Protein AF-A6YPW0-F1 (afdb_monomer)

Mean predicted aligned error: 4.32 Å

Nearest PDB structures (foldseek):
  1lsh-assembly1_A  TM=9.623E-01  e=1.144E-11  Ichthyomyzon unicuspis
  6igx-assembly1_B  TM=5.143E-01  e=4.887E+00  Homo sapiens
  8cmk-assembly1_A  TM=5.492E-01  e=9.842E+00  Homo sapiens

pLDDT: mean 92.59, std 7.28, range [49.69, 98.25]

Structure (mmCIF, N/CA/C/O backbone):
data_AF-A6YPW0-F1
#
_entry.id   AF-A6YPW0-F1
#
loop_
_atom_site.group_PDB
_atom_site.id
_atom_site.type_symbol
_atom_site.label_atom_id
_atom_site.label_alt_id
_atom_site.label_comp_id
_atom_site.label_asym_id
_atom_site.label_entity_id
_atom_site.label_seq_id
_atom_site.pdbx_PDB_ins_code
_atom_site.Cartn_x
_atom_site.Cartn_y
_atom_site.Cartn_z
_atom_site.occupancy
_atom_site.B_iso_or_equiv
_atom_site.auth_seq_id
_atom_site.auth_comp_id
_atom_site.auth_asym_id
_atom_site.auth_atom_id
_atom_site.pdbx_PDB_model_num
ATOM 1 N N . GLN A 1 1 ? -20.182 -0.193 28.464 1.00 77.00 1 GLN A N 1
ATOM 2 C CA . GLN A 1 1 ? -19.976 -0.787 29.805 1.00 77.00 1 GLN A CA 1
ATOM 3 C C . GLN A 1 1 ? -18.500 -0.884 30.208 1.00 77.00 1 GLN A C 1
ATOM 5 O O . GLN A 1 1 ? -18.183 -0.495 31.320 1.00 77.00 1 GLN A O 1
ATOM 10 N N . PHE A 1 2 ? -17.587 -1.357 29.345 1.00 87.81 2 PHE A N 1
ATOM 11 C CA . PHE A 1 2 ? -16.169 -1.581 29.710 1.00 87.81 2 PHE A CA 1
ATOM 12 C C . PHE A 1 2 ? -15.184 -0.497 29.237 1.00 87.81 2 PHE A C 1
ATOM 14 O O . PHE A 1 2 ? -13.978 -0.667 29.381 1.00 87.81 2 PHE A O 1
ATOM 21 N N . LYS A 1 3 ? -15.680 0.616 28.679 1.00 81.06 3 LYS A N 1
ATOM 22 C CA . LYS A 1 3 ? -14.845 1.639 28.027 1.00 81.06 3 LYS A CA 1
ATOM 23 C C . LYS A 1 3 ? -13.832 2.297 28.976 1.00 81.06 3 LYS A C 1
ATOM 25 O O . LYS A 1 3 ? -12.736 2.601 28.532 1.00 81.06 3 LYS A O 1
ATOM 30 N N . ASP A 1 4 ? -14.184 2.451 30.252 1.00 90.12 4 ASP A N 1
ATOM 31 C CA . ASP A 1 4 ? -13.355 3.117 31.267 1.00 90.12 4 ASP A CA 1
ATOM 32 C C . ASP A 1 4 ? -12.533 2.111 32.098 1.00 90.12 4 ASP A C 1
ATOM 34 O O . ASP A 1 4 ? -11.856 2.483 33.052 1.00 90.12 4 ASP A O 1
ATOM 38 N N . LYS A 1 5 ? -12.589 0.813 31.755 1.00 93.81 5 LYS A N 1
ATOM 39 C CA . LYS A 1 5 ? -11.822 -0.242 32.428 1.00 93.81 5 LYS A CA 1
ATOM 40 C C . LYS A 1 5 ? -10.634 -0.652 31.544 1.00 93.81 5 LYS A C 1
ATOM 42 O O . LYS A 1 5 ? -10.841 -1.415 30.600 1.00 93.81 5 LYS A O 1
ATOM 47 N N . PRO A 1 6 ? -9.397 -0.206 31.833 1.00 90.88 6 PRO A N 1
ATOM 48 C CA . PRO A 1 6 ? -8.282 -0.251 30.880 1.00 90.88 6 PRO A CA 1
ATOM 49 C C . PRO A 1 6 ? -7.925 -1.667 30.412 1.00 90.88 6 PRO A C 1
ATOM 51 O O . PRO A 1 6 ? -7.710 -1.888 29.224 1.00 90.88 6 PRO A O 1
ATOM 54 N N . VAL A 1 7 ? -7.937 -2.647 31.321 1.00 93.38 7 VAL A N 1
ATOM 55 C CA . VAL A 1 7 ? -7.639 -4.052 30.991 1.00 93.38 7 VAL A CA 1
ATO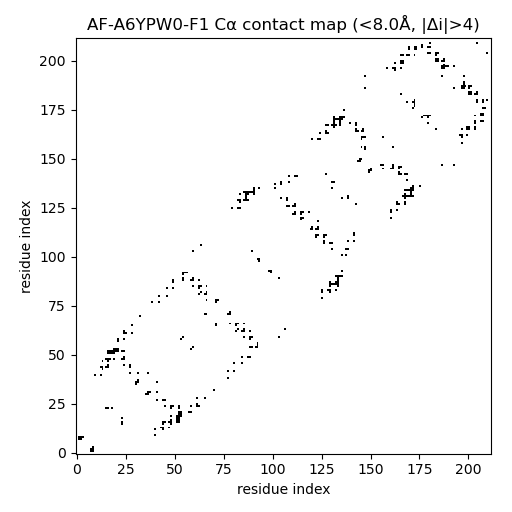M 56 C C . VAL A 1 7 ? -8.683 -4.635 30.035 1.00 93.38 7 VAL A C 1
ATOM 58 O O . VAL A 1 7 ? -8.332 -5.209 29.009 1.00 93.38 7 VAL A O 1
ATOM 61 N N . TYR A 1 8 ? -9.970 -4.431 30.331 1.00 93.81 8 TYR A N 1
ATOM 62 C CA . TYR A 1 8 ? -11.065 -4.914 29.487 1.00 93.81 8 TYR A CA 1
ATOM 63 C C . TYR A 1 8 ? -11.095 -4.198 28.138 1.00 93.81 8 TYR A C 1
ATOM 65 O O . TYR A 1 8 ? -11.327 -4.828 27.1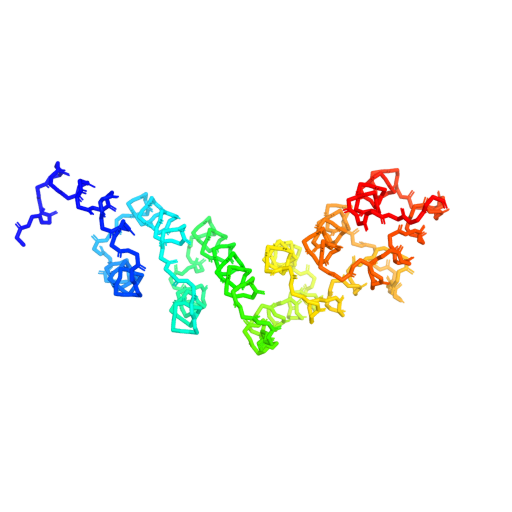13 1.00 93.81 8 TYR A O 1
ATOM 73 N N . ARG A 1 9 ? -10.836 -2.887 28.129 1.00 93.81 9 ARG A N 1
ATOM 74 C CA . ARG A 1 9 ? -10.766 -2.082 26.912 1.00 93.81 9 ARG A CA 1
ATOM 75 C C . ARG A 1 9 ? -9.679 -2.590 25.968 1.00 93.81 9 ARG A C 1
ATOM 77 O O . ARG A 1 9 ? -9.972 -2.815 24.798 1.00 93.81 9 ARG A O 1
ATOM 84 N N . ARG A 1 10 ? -8.463 -2.810 26.476 1.00 92.06 10 ARG A N 1
ATOM 85 C CA . ARG A 1 10 ? -7.358 -3.368 25.688 1.00 92.06 10 ARG A CA 1
ATOM 86 C C . ARG A 1 10 ? -7.714 -4.746 25.140 1.00 92.06 10 ARG A C 1
ATOM 88 O O . ARG A 1 10 ? -7.617 -4.960 23.940 1.00 92.06 10 ARG A O 1
ATOM 95 N N . TRP A 1 11 ? -8.194 -5.641 26.003 1.00 93.50 11 TRP A N 1
ATOM 96 C CA . TRP A 1 11 ? -8.551 -6.999 25.598 1.00 93.50 11 TRP A CA 1
ATOM 97 C C . TRP A 1 11 ? -9.634 -7.018 24.512 1.00 93.50 11 TRP A C 1
ATOM 99 O O . TRP A 1 11 ? -9.525 -7.764 23.545 1.00 93.50 11 TRP A O 1
ATOM 109 N N . LEU A 1 12 ? -10.643 -6.147 24.622 1.00 92.69 12 LEU A N 1
ATOM 110 C CA . LEU A 1 12 ? -11.666 -5.990 23.590 1.00 92.69 12 LEU A CA 1
ATOM 111 C C . LEU A 1 12 ? -11.068 -5.498 22.269 1.00 92.69 12 LEU A C 1
ATOM 113 O O . LEU A 1 12 ? -11.352 -6.085 21.233 1.00 92.69 12 LEU A O 1
ATOM 117 N N . LEU A 1 13 ? -10.239 -4.452 22.282 1.00 93.50 13 LEU A N 1
ATOM 118 C CA . LEU A 1 13 ? -9.624 -3.931 21.055 1.00 93.50 13 LEU A CA 1
ATOM 119 C C . LEU A 1 13 ? -8.687 -4.945 20.382 1.00 93.50 13 LEU A C 1
ATOM 121 O O . LEU A 1 13 ? -8.623 -4.973 19.156 1.00 93.50 13 LEU A O 1
ATOM 125 N N . ASP A 1 14 ? -8.028 -5.796 21.168 1.00 91.81 14 ASP A N 1
ATOM 126 C CA . ASP A 1 14 ? -7.161 -6.866 20.668 1.00 91.81 14 ASP A CA 1
ATOM 127 C C . ASP A 1 14 ? -7.965 -8.044 20.090 1.00 91.81 14 ASP A C 1
ATOM 129 O O . ASP A 1 14 ? -7.591 -8.610 19.064 1.00 91.81 14 ASP A O 1
ATOM 133 N N . ALA A 1 15 ? -9.086 -8.407 20.720 1.00 92.69 15 ALA A N 1
ATOM 134 C CA . ALA A 1 15 ? -9.888 -9.568 20.333 1.00 92.69 15 ALA A CA 1
ATOM 135 C C . ALA A 1 15 ? -10.905 -9.276 19.217 1.00 92.69 15 ALA A C 1
ATOM 137 O O . ALA A 1 15 ? -11.191 -10.153 18.404 1.00 92.69 15 ALA A O 1
ATOM 138 N N . LEU A 1 16 ? -11.458 -8.059 19.153 1.00 91.88 16 LEU A N 1
ATOM 139 C CA . LEU A 1 16 ? -12.506 -7.685 18.193 1.00 91.88 16 LEU A CA 1
ATOM 140 C C . LEU A 1 16 ? -12.130 -7.963 16.725 1.00 91.88 16 LEU A C 1
ATOM 142 O O . LEU A 1 16 ? -12.961 -8.532 16.016 1.00 91.88 16 LEU A O 1
ATOM 146 N N . PRO A 1 17 ? -10.912 -7.639 16.247 1.00 93.25 17 PRO A N 1
ATOM 147 C CA . PRO A 1 17 ? -10.463 -7.997 14.901 1.00 93.25 17 PRO A CA 1
ATOM 148 C C . PRO A 1 17 ? -10.645 -9.469 14.521 1.00 93.25 17 PRO A C 1
ATOM 150 O O . PRO A 1 17 ? -10.927 -9.758 13.359 1.00 93.25 17 PRO A O 1
ATOM 153 N N . ALA A 1 18 ? -10.539 -10.396 15.479 1.00 92.69 18 ALA A N 1
ATOM 154 C CA . ALA A 1 18 ? -10.650 -11.831 15.224 1.00 92.69 18 ALA A CA 1
ATOM 155 C C . ALA A 1 18 ? -12.056 -12.273 14.784 1.00 92.69 18 ALA A C 1
ATOM 157 O O . ALA A 1 18 ? -12.204 -13.366 14.248 1.00 92.69 18 ALA A O 1
ATOM 158 N N . VAL A 1 19 ? -13.078 -11.426 14.959 1.00 93.44 19 VAL A N 1
ATOM 159 C CA . VAL A 1 19 ? -14.431 -11.680 14.439 1.00 93.44 19 VAL A CA 1
ATOM 160 C C . VAL A 1 19 ? -14.440 -11.717 12.904 1.00 93.44 19 VAL A C 1
ATOM 162 O O . VAL A 1 19 ? -15.257 -12.419 12.318 1.00 93.44 19 VAL A O 1
ATOM 165 N N . GLY A 1 20 ? -13.536 -10.988 12.238 1.00 92.00 20 GLY A N 1
ATOM 166 C CA . GLY A 1 20 ? -13.299 -11.134 10.797 1.00 92.00 20 GLY A CA 1
ATOM 167 C C . GLY A 1 20 ? -14.376 -10.555 9.866 1.00 92.00 20 GLY A C 1
ATOM 168 O O . GLY A 1 20 ? -14.346 -10.820 8.662 1.00 92.00 20 GLY A O 1
ATOM 169 N N . THR A 1 21 ? -15.314 -9.754 10.386 1.00 93.69 21 THR A N 1
ATOM 170 C CA . THR A 1 21 ? -16.441 -9.187 9.620 1.00 93.69 21 THR A CA 1
ATOM 171 C C . THR A 1 21 ? -16.312 -7.672 9.385 1.00 93.69 21 THR A C 1
ATOM 173 O O . THR A 1 21 ? -15.638 -6.981 10.161 1.00 93.69 21 THR A O 1
ATOM 176 N N . PRO A 1 22 ? -17.006 -7.108 8.371 1.00 94.38 22 PRO A N 1
ATOM 177 C CA . PRO A 1 22 ? -16.993 -5.665 8.084 1.00 94.38 22 PRO A CA 1
ATOM 178 C C . PRO A 1 22 ? -17.422 -4.786 9.267 1.00 94.38 22 PRO A C 1
ATOM 180 O O . PRO A 1 22 ? -16.949 -3.657 9.427 1.00 94.38 22 PRO A O 1
ATOM 183 N N . VAL A 1 23 ? -18.264 -5.335 10.151 1.00 95.25 23 VAL A N 1
ATOM 184 C CA . VAL A 1 23 ? -18.755 -4.676 11.370 1.00 95.25 23 VAL A CA 1
ATOM 185 C C . VAL A 1 23 ? -17.603 -4.182 12.246 1.00 95.25 23 VAL A C 1
ATOM 187 O O . VAL A 1 23 ? -17.707 -3.110 12.840 1.00 95.25 23 V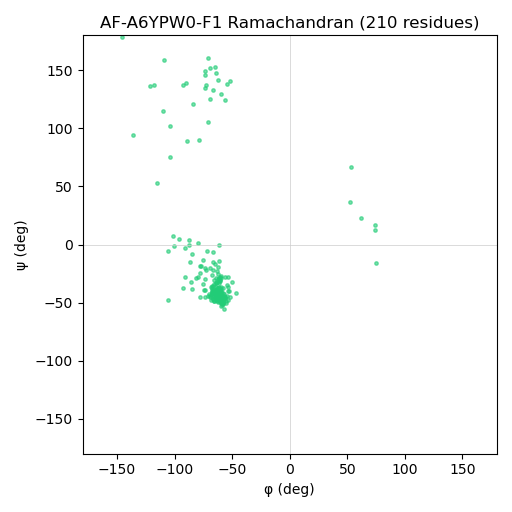AL A O 1
ATOM 190 N N . ILE A 1 24 ? -16.483 -4.908 12.292 1.00 95.12 24 ILE A N 1
ATOM 191 C CA . ILE A 1 24 ? -15.331 -4.525 13.112 1.00 95.12 24 ILE A CA 1
ATOM 192 C C . ILE A 1 24 ? -14.622 -3.294 12.551 1.00 95.12 24 ILE A C 1
ATOM 194 O O . ILE A 1 24 ? -14.317 -2.369 13.304 1.00 95.12 24 ILE A O 1
ATOM 198 N N . LEU A 1 25 ? -14.406 -3.230 11.234 1.00 95.25 25 LEU A N 1
ATOM 199 C CA . LEU A 1 25 ? -13.821 -2.043 10.603 1.00 95.25 25 LEU A CA 1
ATOM 200 C C . LEU A 1 25 ? -14.734 -0.828 10.762 1.00 95.25 25 LEU A C 1
ATOM 202 O O . LEU A 1 25 ? -14.251 0.263 11.071 1.00 95.25 25 LEU A O 1
ATOM 206 N N . LYS A 1 26 ? -16.050 -1.021 10.617 1.00 96.31 26 LYS A N 1
ATOM 207 C CA . LYS A 1 26 ? -17.041 0.030 10.863 1.00 96.31 26 LYS A CA 1
ATOM 208 C C . LYS A 1 26 ? -16.981 0.529 12.309 1.00 96.31 26 LYS A C 1
ATOM 210 O O . LYS A 1 26 ? -16.872 1.734 12.521 1.00 96.31 26 LYS A O 1
ATOM 215 N N . PHE A 1 27 ? -16.954 -0.379 13.285 1.00 95.62 27 PHE A N 1
ATOM 216 C CA . PHE A 1 27 ? -16.822 -0.046 14.704 1.00 95.62 27 PHE A CA 1
ATOM 217 C C . PHE A 1 27 ? -15.544 0.758 14.990 1.00 95.62 27 PHE A C 1
ATOM 219 O O . PHE A 1 27 ? -15.613 1.824 15.601 1.00 95.62 27 PHE A O 1
ATOM 226 N N . ILE A 1 28 ? -14.382 0.289 14.520 1.00 95.50 28 ILE A N 1
ATOM 227 C CA . ILE A 1 28 ? -13.094 0.972 14.731 1.00 95.50 28 ILE A CA 1
ATOM 228 C C . ILE A 1 28 ? -13.116 2.367 14.096 1.00 95.50 28 ILE A C 1
ATOM 230 O O . ILE A 1 28 ? -12.723 3.341 14.741 1.00 95.50 28 ILE A O 1
ATOM 234 N N . LYS A 1 29 ? -13.619 2.478 12.858 1.00 95.44 29 LYS A N 1
ATOM 235 C CA . LYS A 1 29 ? -13.785 3.752 12.149 1.00 95.44 29 LYS A CA 1
ATOM 236 C C . LYS A 1 29 ? -14.650 4.719 12.955 1.00 95.44 29 LYS A C 1
ATOM 238 O O . LYS A 1 29 ? -14.211 5.830 13.235 1.00 95.44 29 LYS A O 1
ATOM 243 N N . GLU A 1 30 ? -15.856 4.316 13.339 1.00 96.38 30 GLU A N 1
ATOM 244 C CA . GLU A 1 30 ? -16.800 5.172 14.066 1.00 96.38 30 GLU A CA 1
ATOM 245 C C . GLU A 1 30 ? -16.224 5.633 15.409 1.00 96.38 30 GLU A C 1
ATOM 247 O O . GLU A 1 30 ? -16.251 6.826 15.717 1.00 96.38 30 GLU A O 1
ATOM 252 N N . LYS A 1 31 ? -15.614 4.718 16.173 1.00 95.56 31 LYS A N 1
ATOM 253 C CA . LYS A 1 31 ? -15.017 5.032 17.476 1.00 95.56 31 LYS A CA 1
ATOM 254 C C . LYS A 1 31 ? -13.812 5.952 17.370 1.00 95.56 31 LYS A C 1
ATOM 256 O O . LYS A 1 31 ? -13.680 6.882 18.167 1.00 95.56 31 LYS A O 1
ATOM 261 N N . PHE A 1 32 ? -12.963 5.758 16.366 1.00 94.88 32 PHE A N 1
ATOM 262 C CA . PHE A 1 32 ? -11.862 6.679 16.121 1.00 94.88 32 PHE A CA 1
ATOM 263 C C . PHE A 1 32 ? -12.367 8.063 15.714 1.00 94.88 32 PHE A C 1
ATOM 265 O O . PHE A 1 32 ? -11.903 9.069 16.254 1.00 94.88 32 PHE A O 1
ATOM 272 N N . LEU A 1 33 ? -13.335 8.149 14.797 1.00 94.44 33 LEU A N 1
ATOM 273 C CA . LEU A 1 33 ? -13.871 9.432 14.337 1.00 94.44 33 LEU A CA 1
ATOM 274 C C . LEU A 1 33 ? -14.548 10.208 15.473 1.00 94.44 33 LEU A C 1
ATOM 276 O O . LEU A 1 33 ? -14.278 11.403 15.606 1.00 94.44 33 LEU A O 1
ATOM 280 N N . ALA A 1 34 ? -15.274 9.519 16.357 1.00 95.38 34 ALA A N 1
ATOM 281 C CA . ALA A 1 34 ? -15.874 10.082 17.568 1.00 95.38 34 ALA A CA 1
ATOM 282 C C . ALA A 1 34 ? -14.856 10.543 18.635 1.00 95.38 34 ALA A C 1
ATOM 284 O O . ALA A 1 34 ? -15.244 11.138 19.634 1.00 95.38 34 ALA A O 1
ATOM 285 N N . GLY A 1 35 ? -13.555 10.283 18.447 1.00 93.12 35 GLY A N 1
ATOM 286 C CA . GLY A 1 35 ? -12.523 10.618 19.437 1.00 93.12 35 GLY A CA 1
ATOM 287 C C . GLY A 1 35 ? -12.526 9.688 20.651 1.00 93.12 35 GLY A C 1
ATOM 288 O O . GLY A 1 35 ? -11.930 10.011 21.672 1.00 93.12 35 GLY A O 1
ATOM 289 N N . GLU A 1 36 ? -13.179 8.529 20.542 1.00 94.25 36 GLU A N 1
ATOM 290 C CA . GLU A 1 36 ? -13.258 7.537 21.613 1.00 94.25 36 GLU A CA 1
ATOM 291 C C . GLU A 1 36 ? -12.054 6.586 21.637 1.00 94.25 36 GLU A C 1
ATOM 293 O O . GLU A 1 36 ? -11.956 5.787 22.564 1.00 94.25 36 GLU A O 1
ATOM 298 N N . LEU A 1 37 ? -11.166 6.633 20.636 1.00 93.69 37 LEU A N 1
ATOM 299 C CA . LEU A 1 37 ? -9.914 5.870 20.569 1.00 93.69 37 LEU A CA 1
ATOM 300 C C . LEU A 1 37 ? -8.721 6.823 20.542 1.00 93.69 37 LEU A C 1
ATOM 302 O O . LEU A 1 37 ? -8.719 7.806 19.798 1.00 93.69 37 LEU A O 1
ATOM 306 N N . THR A 1 38 ? -7.684 6.495 21.307 1.00 92.69 38 THR A N 1
ATOM 307 C CA . THR A 1 38 ? -6.374 7.139 21.165 1.00 92.69 38 THR A CA 1
ATOM 308 C C . THR A 1 38 ? -5.692 6.687 19.869 1.00 92.69 38 THR A C 1
ATOM 310 O O . THR A 1 38 ? -6.027 5.640 19.310 1.00 92.69 38 THR A O 1
ATOM 313 N N . ASN A 1 39 ? -4.704 7.445 19.381 1.00 91.94 39 ASN A N 1
ATOM 314 C CA . ASN A 1 39 ? -3.978 7.072 18.160 1.00 91.94 39 ASN A CA 1
ATOM 315 C C . ASN A 1 39 ? -3.323 5.678 18.253 1.00 91.94 39 ASN A C 1
ATOM 317 O O . ASN A 1 39 ? -3.482 4.913 17.303 1.00 91.94 39 ASN A O 1
ATOM 321 N N . PRO A 1 40 ? -2.644 5.294 19.357 1.00 91.56 40 PRO A N 1
ATOM 322 C CA . PRO A 1 40 ? -2.064 3.955 19.472 1.00 91.56 40 PRO A CA 1
ATOM 323 C C . PRO A 1 40 ? -3.120 2.845 19.464 1.00 91.56 40 PRO A C 1
ATOM 325 O O . PRO A 1 40 ? -2.964 1.865 18.740 1.00 91.56 40 PRO A O 1
ATOM 328 N N . GLU A 1 41 ? -4.220 3.023 20.206 1.00 93.81 41 GLU A N 1
ATOM 329 C CA . GLU A 1 41 ? -5.338 2.068 20.230 1.00 93.81 41 GLU A CA 1
ATOM 330 C C . GLU A 1 41 ? -5.948 1.879 18.842 1.00 93.81 41 GLU A C 1
ATOM 332 O O . GLU A 1 41 ? -6.242 0.759 18.432 1.00 93.81 41 GLU A O 1
ATOM 337 N N . PHE A 1 42 ? -6.110 2.978 18.105 1.00 94.25 42 PHE A N 1
ATOM 338 C CA . PHE A 1 42 ? -6.622 2.945 16.747 1.00 94.25 42 PHE A CA 1
ATOM 339 C C . PHE A 1 42 ? -5.673 2.227 15.789 1.00 94.25 42 PHE A C 1
ATOM 341 O O . PHE A 1 42 ? -6.131 1.350 15.066 1.00 94.25 42 PHE A O 1
ATOM 348 N N . ILE A 1 43 ? -4.373 2.547 15.793 1.00 91.88 43 ILE A N 1
ATOM 349 C CA . ILE A 1 43 ? -3.390 1.878 14.923 1.00 91.88 43 ILE A CA 1
ATOM 350 C C . ILE A 1 43 ? -3.381 0.376 15.202 1.00 91.88 43 ILE A C 1
ATOM 352 O O . ILE A 1 43 ? -3.485 -0.417 14.269 1.00 91.88 43 ILE A O 1
ATOM 356 N N . GLN A 1 44 ? -3.285 -0.011 16.475 1.00 91.25 44 GLN A N 1
ATOM 357 C CA . GLN A 1 44 ? -3.233 -1.411 16.883 1.00 91.25 44 GLN A CA 1
ATOM 358 C C . GLN A 1 44 ? -4.488 -2.166 16.437 1.00 91.25 44 GLN A C 1
ATOM 360 O O . GLN A 1 44 ? -4.378 -3.170 15.734 1.00 91.25 44 GLN A O 1
ATOM 365 N N . ALA A 1 45 ? -5.676 -1.654 16.770 1.00 94.12 45 ALA A N 1
ATOM 366 C CA . ALA A 1 45 ? -6.929 -2.296 16.389 1.00 94.12 45 ALA A CA 1
ATOM 367 C C . ALA A 1 45 ? -7.108 -2.342 14.862 1.00 94.12 45 ALA A C 1
ATOM 369 O O . ALA A 1 45 ? -7.513 -3.368 14.317 1.00 94.12 45 ALA A O 1
ATOM 370 N N . LEU A 1 46 ? -6.781 -1.252 14.157 1.00 94.19 46 LEU A N 1
ATOM 371 C CA . LEU A 1 46 ? -6.952 -1.153 12.711 1.00 94.19 46 LEU A CA 1
ATOM 372 C C . LEU A 1 46 ? -6.026 -2.108 11.958 1.00 94.19 46 LEU A C 1
ATOM 374 O O . LEU A 1 46 ? -6.495 -2.792 11.056 1.00 94.19 46 LEU A O 1
ATOM 378 N N . VAL A 1 47 ? -4.735 -2.170 12.295 1.00 92.69 47 VAL A N 1
ATOM 379 C CA . VAL A 1 47 ? -3.776 -3.038 11.588 1.00 92.69 47 VAL A CA 1
ATOM 380 C C . VAL A 1 47 ? -4.191 -4.503 11.704 1.00 92.69 47 VAL A C 1
ATOM 382 O O . VAL A 1 47 ? -4.203 -5.220 10.702 1.00 92.69 47 VAL A O 1
ATOM 385 N N . VAL A 1 48 ? -4.602 -4.938 12.898 1.00 93.56 48 VAL A N 1
ATOM 386 C CA . VAL A 1 48 ? -5.092 -6.307 13.102 1.00 93.56 48 VAL A CA 1
ATOM 387 C C . VAL A 1 48 ? -6.422 -6.516 12.371 1.00 93.56 48 VAL A C 1
ATOM 389 O O . VAL A 1 48 ? -6.597 -7.541 11.716 1.00 93.56 48 VAL A O 1
ATOM 392 N N . ALA A 1 49 ? -7.339 -5.543 12.392 1.00 94.94 49 ALA A N 1
ATOM 393 C CA . ALA A 1 49 ? -8.609 -5.643 11.668 1.00 94.94 49 ALA A CA 1
ATOM 394 C C . ALA A 1 49 ? -8.412 -5.737 10.151 1.00 94.94 49 ALA A C 1
ATOM 396 O O . ALA A 1 49 ? -8.976 -6.623 9.523 1.00 94.94 49 ALA A O 1
ATOM 397 N N . LEU A 1 50 ? -7.557 -4.903 9.557 1.00 92.81 50 LEU A N 1
ATOM 398 C CA . LEU A 1 50 ? -7.196 -4.990 8.137 1.00 92.81 50 LEU A CA 1
ATOM 399 C C . LEU A 1 50 ? -6.564 -6.343 7.784 1.00 92.81 50 LEU A C 1
ATOM 401 O O . LEU A 1 50 ? -6.645 -6.790 6.635 1.00 92.81 50 LEU A O 1
ATOM 405 N N . GLN A 1 51 ? -5.926 -7.004 8.757 1.00 92.12 51 GLN A N 1
ATOM 406 C CA . GLN A 1 51 ? -5.381 -8.336 8.558 1.00 92.12 51 GLN A CA 1
ATOM 407 C C . GLN A 1 51 ? -6.449 -9.439 8.614 1.00 92.12 51 GLN A C 1
ATOM 409 O O . GLN A 1 51 ? -6.442 -10.323 7.757 1.00 92.12 51 GLN A O 1
ATOM 414 N N . MET A 1 52 ? -7.337 -9.383 9.602 1.00 93.81 52 MET A N 1
ATOM 415 C CA . MET A 1 52 ? -8.264 -10.467 9.940 1.00 93.81 52 MET A CA 1
ATOM 416 C C . MET A 1 52 ? -9.614 -10.372 9.227 1.00 93.81 52 MET A C 1
ATOM 418 O O . MET A 1 52 ? -10.265 -11.391 9.012 1.00 93.81 52 MET A O 1
ATOM 422 N N . VAL A 1 53 ? -10.055 -9.163 8.882 1.00 94.56 53 VAL A N 1
ATOM 423 C CA . VAL A 1 53 ? -11.361 -8.941 8.260 1.00 94.56 53 VAL A CA 1
ATOM 424 C C . VAL A 1 53 ? -11.356 -9.426 6.815 1.00 94.56 53 VAL A C 1
ATOM 426 O O . VAL A 1 53 ? -10.403 -9.203 6.064 1.00 94.56 53 VAL A O 1
ATOM 429 N N . THR A 1 54 ? -12.444 -10.097 6.443 1.00 93.50 54 THR A N 1
ATOM 430 C CA . THR A 1 54 ? -12.687 -10.552 5.073 1.00 93.50 54 THR A CA 1
ATOM 431 C C . THR A 1 54 ? -12.716 -9.355 4.131 1.00 93.50 54 THR A C 1
ATOM 433 O O . THR A 1 54 ? -13.409 -8.376 4.393 1.00 93.50 54 THR A O 1
ATOM 436 N N . ALA A 1 55 ? -11.956 -9.431 3.041 1.00 94.81 55 ALA A N 1
ATOM 437 C CA . ALA A 1 55 ? -11.911 -8.372 2.047 1.00 94.81 55 ALA A CA 1
ATOM 438 C C . ALA A 1 55 ? -13.070 -8.525 1.054 1.00 94.81 55 ALA A C 1
ATOM 440 O O . ALA A 1 55 ? -13.171 -9.533 0.358 1.00 94.81 55 ALA A O 1
ATOM 441 N N . ASP A 1 56 ? -13.909 -7.502 0.978 1.00 94.06 56 ASP A N 1
ATOM 442 C CA . ASP A 1 56 ? -15.052 -7.356 0.079 1.00 94.06 56 ASP A CA 1
ATOM 443 C C . ASP A 1 56 ? -15.211 -5.879 -0.329 1.00 94.06 56 ASP A C 1
ATOM 445 O O . ASP A 1 56 ? -14.449 -5.002 0.090 1.00 94.06 56 ASP A O 1
ATOM 449 N N . LEU A 1 57 ? -16.195 -5.575 -1.177 1.00 93.94 57 LEU A N 1
ATOM 450 C CA . LEU A 1 57 ? -16.412 -4.199 -1.630 1.00 93.94 57 LEU A CA 1
ATOM 451 C C . LEU A 1 57 ? -16.811 -3.255 -0.484 1.00 93.94 57 LEU A C 1
ATOM 453 O O . LEU A 1 57 ? -16.414 -2.090 -0.504 1.00 93.94 57 LEU A O 1
ATOM 457 N N . GLU A 1 58 ? -17.545 -3.738 0.523 1.00 94.94 58 GLU A N 1
ATOM 458 C CA . GLU A 1 58 ? -17.957 -2.926 1.673 1.00 94.94 58 GLU A CA 1
ATOM 459 C C . GLU A 1 58 ? -16.739 -2.503 2.505 1.00 94.94 58 GLU A C 1
ATOM 461 O O . GLU A 1 58 ? -16.550 -1.326 2.805 1.00 94.94 58 GLU A O 1
ATOM 466 N N . THR A 1 59 ? -15.861 -3.442 2.838 1.00 95.56 59 THR A N 1
ATOM 467 C CA . THR A 1 59 ? -14.644 -3.206 3.628 1.00 95.56 59 THR A CA 1
ATOM 468 C C . THR A 1 59 ? -13.621 -2.361 2.880 1.00 95.56 59 THR A C 1
ATOM 470 O O . THR A 1 59 ? -12.984 -1.493 3.488 1.00 95.56 59 THR A O 1
ATOM 473 N N . ILE A 1 60 ? -13.513 -2.526 1.559 1.00 96.50 60 ILE A N 1
ATOM 474 C CA . ILE A 1 60 ? -12.758 -1.622 0.682 1.00 96.50 60 ILE A CA 1
ATOM 475 C C . ILE A 1 60 ? -13.321 -0.201 0.794 1.00 96.50 60 ILE A C 1
ATOM 477 O O . ILE A 1 60 ? -12.562 0.726 1.072 1.00 96.50 60 ILE A O 1
ATOM 481 N N . GLN A 1 61 ? -14.635 -0.010 0.661 1.00 95.38 61 GLN A N 1
ATOM 482 C CA . GLN A 1 61 ? -15.268 1.311 0.763 1.00 95.38 61 GLN A CA 1
ATOM 483 C C . GLN A 1 61 ? -15.145 1.926 2.168 1.00 95.38 61 GLN A C 1
ATOM 485 O O . GLN A 1 61 ? -14.889 3.128 2.311 1.00 95.38 61 GLN A O 1
ATOM 490 N N . LEU A 1 62 ? -15.274 1.123 3.226 1.00 95.88 62 LEU A N 1
ATOM 491 C CA . LEU A 1 62 ? -15.069 1.558 4.610 1.00 95.88 62 LEU A CA 1
ATOM 492 C C . LEU A 1 62 ? -13.634 2.042 4.830 1.00 95.88 62 LEU A C 1
ATOM 494 O O . LEU A 1 62 ? -13.432 3.107 5.417 1.00 95.88 62 LEU A O 1
ATOM 498 N N . THR A 1 63 ? -12.653 1.303 4.315 1.00 95.44 63 THR A N 1
ATOM 499 C CA . THR A 1 63 ? -11.236 1.659 4.436 1.00 95.44 63 THR A CA 1
ATOM 500 C C . THR A 1 63 ? -10.903 2.882 3.583 1.00 95.44 63 THR A C 1
ATOM 502 O O . THR A 1 63 ? -10.254 3.799 4.078 1.00 95.44 63 THR A O 1
ATOM 505 N N . ALA A 1 64 ? -11.416 2.962 2.351 1.00 95.06 64 ALA A N 1
ATOM 506 C CA . ALA A 1 64 ? -11.263 4.125 1.477 1.00 95.06 64 ALA A CA 1
ATOM 507 C C . ALA A 1 64 ? -11.817 5.392 2.137 1.00 95.06 64 ALA A C 1
ATOM 509 O O . ALA A 1 64 ? -11.131 6.403 2.248 1.00 95.06 64 ALA A O 1
ATOM 510 N N . SER A 1 65 ? -13.052 5.331 2.634 1.00 94.94 65 SER A N 1
ATOM 511 C CA . SER A 1 65 ? -13.701 6.478 3.275 1.00 94.94 65 SER A CA 1
ATOM 512 C C . SER A 1 65 ? -13.015 6.905 4.573 1.00 94.94 65 SER A C 1
ATOM 514 O O . SER A 1 65 ? -13.031 8.090 4.896 1.00 94.94 65 SER A O 1
ATOM 516 N N . LEU A 1 66 ? -12.395 5.978 5.311 1.00 94.56 66 LEU A N 1
ATOM 517 C CA . LEU A 1 66 ? -11.535 6.312 6.445 1.00 94.56 66 LEU A CA 1
ATOM 518 C C . LEU A 1 66 ? -10.236 6.984 5.976 1.00 94.56 66 LEU A C 1
ATOM 520 O O . LEU A 1 66 ? -9.872 8.016 6.528 1.00 94.56 66 LEU A O 1
ATOM 524 N N . ALA A 1 67 ? -9.586 6.452 4.936 1.00 92.88 67 ALA A N 1
ATOM 525 C CA . ALA A 1 67 ? -8.339 6.976 4.377 1.00 92.88 67 ALA A CA 1
ATOM 526 C C . ALA A 1 67 ? -8.480 8.405 3.827 1.00 92.88 67 ALA A C 1
ATOM 528 O O . ALA A 1 67 ? -7.566 9.214 3.964 1.00 92.88 67 ALA A O 1
ATOM 529 N N . MET A 1 68 ? -9.635 8.711 3.228 1.00 91.31 68 MET A N 1
ATOM 530 C CA . MET A 1 68 ? -9.968 10.025 2.663 1.00 91.31 68 MET A CA 1
ATOM 531 C C . MET A 1 68 ? -10.585 10.990 3.687 1.00 91.31 68 MET A C 1
ATOM 533 O O . MET A 1 68 ? -10.956 12.112 3.344 1.00 91.31 68 MET A O 1
ATOM 537 N N . HIS A 1 69 ? -10.767 10.568 4.940 1.00 93.88 69 HIS A N 1
ATOM 538 C CA . HIS A 1 69 ? -11.390 11.417 5.945 1.00 93.88 69 HIS A CA 1
ATOM 539 C C . HIS A 1 69 ? -10.427 12.525 6.389 1.00 93.88 69 HIS A C 1
ATOM 541 O O . HIS A 1 69 ? -9.300 12.238 6.774 1.00 93.88 69 HIS A O 1
ATOM 547 N N . LYS A 1 70 ? -10.902 13.774 6.483 1.00 91.75 70 LYS A N 1
ATOM 548 C CA . LYS A 1 70 ? -10.096 14.964 6.852 1.00 91.75 70 LYS A CA 1
ATOM 549 C C . LYS A 1 70 ? -9.314 14.817 8.166 1.00 91.75 70 LYS A C 1
ATOM 551 O O . LYS A 1 70 ? -8.268 15.418 8.368 1.00 91.75 70 LYS A O 1
ATOM 556 N N . LYS A 1 71 ? -9.828 13.992 9.086 1.00 90.88 71 LYS A N 1
ATOM 557 C CA . LYS A 1 71 ? -9.150 13.654 10.353 1.00 90.88 71 LYS A CA 1
ATOM 55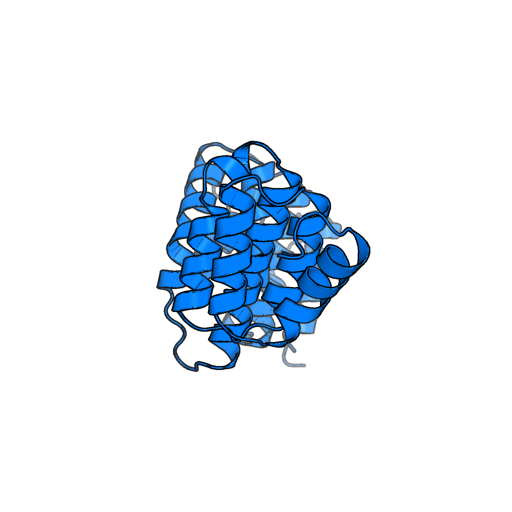8 C C . LYS A 1 71 ? -7.810 12.940 10.122 1.00 90.88 71 LYS A C 1
ATOM 560 O O . LYS A 1 71 ? -6.908 13.108 10.932 1.00 90.88 71 LYS A O 1
ATOM 565 N N . MET A 1 72 ? -7.656 12.192 9.029 1.00 89.62 72 MET A N 1
ATOM 566 C CA . MET A 1 72 ? -6.387 11.557 8.659 1.00 89.62 72 MET A CA 1
ATOM 567 C C . MET A 1 72 ? -5.312 12.584 8.308 1.00 89.62 72 MET A C 1
ATOM 569 O O . MET A 1 72 ? -4.149 12.372 8.637 1.00 89.62 72 MET A O 1
ATOM 573 N N . ASP A 1 73 ? -5.687 13.719 7.717 1.00 85.88 73 ASP A N 1
ATOM 574 C CA . ASP A 1 73 ? -4.727 14.747 7.296 1.00 85.88 73 ASP A CA 1
ATOM 575 C C . ASP A 1 73 ? -4.019 15.415 8.484 1.00 85.88 73 ASP A C 1
ATOM 577 O O . ASP A 1 73 ? -2.912 15.927 8.343 1.00 85.88 73 ASP A O 1
ATOM 581 N N . THR A 1 74 ? -4.618 15.354 9.678 1.00 87.31 74 THR A N 1
ATOM 582 C CA . THR A 1 74 ? -4.023 15.905 10.905 1.00 87.31 74 THR A CA 1
ATOM 583 C C . THR A 1 74 ? -2.851 15.086 11.446 1.00 87.31 74 THR A C 1
ATOM 585 O O . THR A 1 74 ? -2.043 15.615 12.208 1.00 87.31 74 THR A O 1
ATOM 588 N N . ILE A 1 75 ? -2.747 13.800 11.085 1.00 87.31 75 ILE A N 1
ATOM 589 C CA . ILE A 1 75 ? -1.723 12.892 11.613 1.00 87.31 75 ILE A CA 1
ATOM 590 C C . ILE A 1 75 ? -1.135 12.074 10.452 1.00 87.31 75 ILE A C 1
ATOM 592 O O . ILE A 1 75 ? -1.662 11.007 10.121 1.00 87.31 75 ILE A O 1
ATOM 596 N N . PRO A 1 76 ? -0.012 12.519 9.854 1.00 87.94 76 PRO A N 1
ATOM 597 C CA . PRO A 1 76 ? 0.574 11.889 8.668 1.00 87.94 76 PRO A CA 1
ATOM 598 C C . PRO A 1 76 ? 0.838 10.385 8.816 1.00 87.94 76 PRO A C 1
ATOM 600 O O . PRO A 1 76 ? 0.552 9.616 7.902 1.00 87.94 76 PRO A O 1
ATOM 603 N N . ALA A 1 77 ? 1.308 9.950 9.990 1.00 87.44 77 ALA A N 1
ATOM 604 C CA . ALA A 1 77 ? 1.560 8.536 10.266 1.00 87.44 77 ALA A CA 1
ATOM 605 C C . ALA A 1 77 ? 0.277 7.684 10.213 1.00 87.44 77 ALA A C 1
ATOM 607 O O . ALA A 1 77 ? 0.300 6.567 9.700 1.00 87.44 77 ALA A O 1
ATOM 608 N N . LEU A 1 78 ? -0.860 8.211 10.692 1.00 90.81 78 LEU A N 1
ATOM 609 C CA . LEU A 1 78 ? -2.147 7.514 10.589 1.00 90.81 78 LEU A CA 1
ATOM 610 C C . LEU A 1 78 ? -2.612 7.435 9.143 1.00 90.81 78 LEU A C 1
ATOM 612 O O . LEU A 1 78 ? -3.043 6.371 8.699 1.00 90.81 78 LEU A O 1
ATOM 616 N N . ARG A 1 79 ? -2.485 8.540 8.402 1.00 92.62 79 ARG A N 1
ATOM 617 C CA . ARG A 1 79 ? -2.822 8.577 6.979 1.00 92.62 79 ARG A CA 1
ATOM 618 C C . ARG A 1 79 ? -2.045 7.517 6.205 1.00 92.62 79 ARG A C 1
ATOM 620 O O . ARG A 1 79 ? -2.652 6.786 5.430 1.00 92.62 79 ARG A O 1
ATOM 627 N N . GLU A 1 80 ? -0.739 7.390 6.444 1.00 93.06 80 GLU A N 1
ATOM 628 C CA . GLU A 1 80 ? 0.089 6.363 5.801 1.00 93.06 80 GLU A CA 1
ATOM 629 C C . GLU A 1 80 ? -0.398 4.947 6.140 1.00 93.06 80 GLU A C 1
ATOM 631 O O . GLU A 1 80 ? -0.652 4.166 5.226 1.00 93.06 80 GLU A O 1
ATOM 636 N N . VAL A 1 81 ? -0.623 4.628 7.420 1.00 93.25 81 VAL A N 1
ATOM 637 C CA . VAL A 1 81 ? -1.101 3.295 7.841 1.00 93.25 81 VAL A CA 1
ATOM 638 C C . VAL A 1 81 ? -2.437 2.935 7.187 1.00 93.25 81 VAL A C 1
ATOM 640 O O . VAL A 1 81 ? -2.579 1.841 6.637 1.00 93.25 81 VAL A O 1
ATOM 643 N N . VAL A 1 82 ? -3.413 3.847 7.206 1.00 95.38 82 VAL A N 1
ATOM 644 C CA . VAL A 1 82 ? -4.746 3.590 6.640 1.00 95.38 82 VAL A CA 1
ATOM 645 C C . VAL A 1 82 ? -4.674 3.451 5.119 1.00 95.38 82 VAL A C 1
ATOM 647 O O . VAL A 1 82 ? -5.286 2.544 4.558 1.00 95.38 82 VAL A O 1
ATOM 650 N N . MET A 1 83 ? -3.899 4.303 4.442 1.00 96.62 83 MET A N 1
ATOM 651 C CA . MET A 1 83 ? -3.705 4.232 2.991 1.00 96.62 83 MET A CA 1
ATOM 652 C C . MET A 1 83 ? -3.030 2.922 2.571 1.00 96.62 83 MET A C 1
ATOM 654 O O . MET A 1 83 ? -3.487 2.261 1.639 1.00 96.62 83 MET A O 1
ATOM 658 N N . LEU A 1 84 ? -1.968 2.503 3.264 1.00 96.81 84 LEU A N 1
ATOM 659 C CA . LEU A 1 84 ? -1.305 1.223 2.994 1.00 96.81 84 LEU A CA 1
ATOM 660 C C . LEU A 1 84 ? -2.250 0.044 3.247 1.00 96.81 84 LEU A C 1
ATOM 662 O O . LEU A 1 84 ? -2.277 -0.903 2.458 1.00 96.81 84 LEU A O 1
ATOM 666 N N . GLY A 1 85 ? -3.055 0.138 4.307 1.00 95.88 85 GLY A N 1
ATOM 667 C CA . GLY A 1 85 ? -4.138 -0.785 4.620 1.00 95.88 85 GLY A CA 1
ATOM 668 C C . GLY A 1 85 ? -5.183 -0.893 3.516 1.00 95.88 85 GLY A C 1
ATOM 669 O O . GLY A 1 85 ? -5.598 -1.997 3.168 1.00 95.88 85 GLY A O 1
ATOM 670 N N . TYR A 1 86 ? -5.554 0.237 2.914 1.00 97.12 86 TYR A N 1
ATOM 671 C CA . TYR A 1 86 ? -6.478 0.284 1.786 1.00 97.12 86 TYR A CA 1
ATOM 672 C C . TYR A 1 86 ? -5.949 -0.502 0.581 1.00 97.12 86 TYR A C 1
ATOM 674 O O . TYR A 1 86 ? -6.654 -1.358 0.047 1.00 97.12 86 TYR A O 1
ATOM 682 N N . GLY A 1 87 ? -4.680 -0.290 0.212 1.00 97.31 87 GLY A N 1
ATOM 683 C CA . GLY A 1 87 ? -4.022 -1.069 -0.840 1.00 97.31 87 GLY A CA 1
ATOM 684 C C . GLY A 1 87 ? -4.012 -2.570 -0.533 1.00 97.31 87 GLY A C 1
ATOM 685 O O . GLY A 1 87 ? -4.362 -3.380 -1.387 1.00 97.31 87 GLY A O 1
ATOM 686 N N . SER A 1 88 ? -3.696 -2.955 0.705 1.00 96.12 88 SER A N 1
ATOM 687 C CA . SER A 1 88 ? -3.716 -4.361 1.132 1.00 96.12 88 SER A CA 1
ATOM 688 C C . SER A 1 88 ? -5.114 -4.989 1.082 1.00 96.12 88 SER A C 1
ATOM 690 O O . SER A 1 88 ? -5.243 -6.155 0.713 1.00 96.12 88 SER A O 1
ATOM 692 N N . MET A 1 89 ? -6.165 -4.232 1.415 1.00 95.94 89 MET A N 1
ATOM 693 C CA . MET A 1 89 ? -7.550 -4.705 1.332 1.00 95.94 89 MET A CA 1
ATOM 694 C C . MET A 1 89 ? -7.950 -4.995 -0.119 1.00 95.94 89 MET A C 1
ATOM 696 O O . MET A 1 89 ? -8.504 -6.054 -0.411 1.00 95.94 89 MET A O 1
ATOM 700 N N . ILE A 1 90 ? -7.581 -4.101 -1.044 1.00 96.69 90 ILE A N 1
ATOM 701 C CA . ILE A 1 90 ? -7.763 -4.316 -2.486 1.00 96.69 90 ILE A CA 1
ATOM 702 C C . ILE A 1 90 ? -7.014 -5.573 -2.929 1.00 96.69 90 ILE A C 1
ATOM 704 O O . ILE A 1 90 ? -7.589 -6.420 -3.605 1.00 96.69 90 ILE A O 1
ATOM 708 N N . ALA A 1 91 ? -5.755 -5.738 -2.514 1.00 95.62 91 ALA A N 1
ATOM 709 C CA . ALA A 1 91 ? -4.957 -6.902 -2.885 1.00 95.62 91 ALA A CA 1
ATOM 710 C C . ALA A 1 91 ? -5.612 -8.217 -2.443 1.00 95.62 91 ALA A C 1
ATOM 712 O O . ALA A 1 91 ? -5.718 -9.143 -3.247 1.00 95.62 91 ALA A O 1
ATOM 713 N N . LYS A 1 92 ? -6.086 -8.286 -1.191 1.00 95.25 92 LYS A N 1
ATOM 714 C CA . LYS A 1 92 ? -6.800 -9.452 -0.649 1.00 95.25 92 LYS A CA 1
ATOM 715 C C . LYS A 1 92 ? -8.063 -9.761 -1.441 1.00 95.25 92 LYS A C 1
ATOM 717 O O . LYS A 1 92 ? -8.250 -10.899 -1.865 1.00 95.25 92 LYS A O 1
ATOM 722 N N . TYR A 1 93 ? -8.883 -8.746 -1.696 1.00 95.50 93 TYR A N 1
ATOM 723 C CA . TYR A 1 93 ? -10.103 -8.896 -2.481 1.00 95.50 93 TYR A CA 1
ATOM 724 C C . TYR A 1 93 ? -9.807 -9.391 -3.905 1.00 95.50 93 TYR A C 1
ATOM 726 O O . TYR A 1 93 ? -10.369 -10.389 -4.347 1.00 95.50 93 TYR A O 1
ATOM 734 N N . CYS A 1 94 ? -8.841 -8.779 -4.595 1.00 93.94 94 CYS A N 1
ATOM 735 C CA . CYS A 1 94 ? -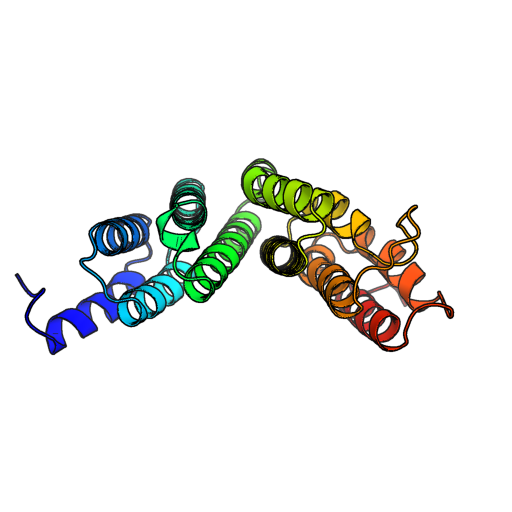8.443 -9.156 -5.953 1.00 93.94 94 CYS A CA 1
ATOM 736 C C . CYS A 1 94 ? -7.671 -10.489 -6.044 1.00 93.94 94 CYS A C 1
ATOM 738 O O . CYS A 1 94 ? -7.277 -10.901 -7.136 1.00 93.94 94 CYS A O 1
ATOM 740 N N . VAL A 1 95 ? -7.325 -11.128 -4.922 1.00 91.88 95 VAL A N 1
ATOM 741 C CA . VAL A 1 95 ? -6.846 -12.523 -4.913 1.00 91.88 95 VAL A CA 1
ATOM 742 C C . VAL A 1 95 ? -8.032 -13.485 -4.891 1.00 91.88 95 VAL A C 1
ATOM 744 O O . VAL A 1 95 ? -7.983 -14.505 -5.570 1.00 91.88 95 VAL A O 1
ATOM 747 N N . ALA A 1 96 ? -9.093 -13.154 -4.153 1.00 89.50 96 ALA A N 1
ATOM 748 C CA . ALA A 1 96 ? -10.292 -13.981 -4.053 1.00 89.50 96 ALA A CA 1
ATOM 749 C C . ALA A 1 96 ? -11.237 -13.836 -5.262 1.00 89.50 96 ALA A C 1
ATOM 751 O O . ALA A 1 96 ? -11.957 -14.776 -5.589 1.00 89.50 96 ALA A O 1
ATOM 752 N N . VAL A 1 97 ? -11.236 -12.676 -5.929 1.00 89.56 97 VAL A N 1
ATOM 753 C CA . VAL A 1 97 ? -12.150 -12.357 -7.037 1.00 89.56 97 VAL A CA 1
ATOM 754 C C . VAL A 1 97 ? -11.393 -12.290 -8.372 1.00 89.56 97 VAL A C 1
ATOM 756 O O . VAL A 1 97 ? -10.578 -11.381 -8.546 1.00 89.56 97 VAL A O 1
ATOM 759 N N . PRO A 1 98 ? -11.669 -13.196 -9.337 1.00 80.19 98 PRO A N 1
ATOM 760 C CA . PRO A 1 98 ? -10.959 -13.249 -10.622 1.00 80.19 98 PRO A CA 1
ATOM 761 C C . PRO A 1 98 ? -11.066 -11.965 -11.453 1.00 80.19 98 PRO A C 1
ATOM 763 O O . PRO A 1 98 ? -10.089 -11.526 -12.052 1.00 80.19 98 PRO A O 1
ATOM 766 N N . THR A 1 99 ? -12.243 -11.337 -11.471 1.00 86.19 99 THR A N 1
ATOM 767 C CA . THR A 1 99 ? -12.493 -10.064 -12.159 1.00 86.19 99 THR A CA 1
ATOM 768 C C . THR A 1 99 ? -12.564 -8.939 -11.138 1.00 86.19 99 THR A C 1
ATOM 770 O O . THR A 1 99 ? -13.647 -8.474 -10.776 1.00 86.19 99 THR A O 1
ATOM 773 N N . CYS A 1 100 ? -11.404 -8.534 -10.625 1.00 91.06 100 CYS A N 1
ATOM 774 C CA . CYS A 1 100 ? -11.343 -7.409 -9.703 1.00 91.06 100 CYS A CA 1
ATOM 775 C C . CYS A 1 100 ? -11.655 -6.090 -10.449 1.00 91.06 100 CYS A C 1
ATOM 777 O O . CYS A 1 100 ? -11.012 -5.804 -11.461 1.00 91.06 100 CYS A O 1
ATOM 779 N N . PRO A 1 101 ? -12.633 -5.289 -9.992 1.00 93.81 101 PRO A N 1
ATOM 780 C CA . PRO A 1 101 ? -12.993 -4.020 -10.614 1.00 93.81 101 PRO A CA 1
ATOM 781 C C . PRO A 1 101 ? -11.862 -3.000 -10.468 1.00 93.81 101 PRO A C 1
ATOM 783 O O . PRO A 1 101 ? -11.336 -2.796 -9.374 1.00 93.81 101 PRO A O 1
ATOM 786 N N . ALA A 1 102 ? -11.503 -2.318 -11.556 1.00 94.12 102 ALA A N 1
ATOM 787 C CA . ALA A 1 102 ? -10.450 -1.300 -11.541 1.00 94.12 102 ALA A CA 1
ATOM 788 C C . ALA A 1 102 ? -10.863 -0.040 -10.756 1.00 94.12 102 ALA A C 1
ATOM 790 O O . ALA A 1 102 ? -10.008 0.717 -10.291 1.00 94.12 102 ALA A O 1
ATOM 791 N N . GLU A 1 103 ? -12.166 0.166 -10.570 1.00 94.19 103 GLU A N 1
ATOM 792 C CA . GLU A 1 103 ? -12.782 1.312 -9.903 1.00 94.19 103 GLU A CA 1
ATOM 793 C C . GLU A 1 103 ? -12.328 1.449 -8.445 1.00 94.19 103 GLU A C 1
ATOM 795 O O . GLU A 1 103 ? -12.228 2.565 -7.936 1.00 94.19 103 GLU A O 1
ATOM 800 N N . VAL A 1 104 ? -11.964 0.346 -7.781 1.00 94.44 104 VAL A N 1
ATOM 801 C CA . VAL A 1 104 ? -11.449 0.378 -6.397 1.00 94.44 104 VAL A CA 1
ATOM 802 C C . VAL A 1 104 ? -10.130 1.150 -6.288 1.00 94.44 104 VAL A C 1
ATOM 804 O O . VAL A 1 104 ? -9.794 1.674 -5.229 1.00 94.44 104 VAL A O 1
ATOM 807 N N . LEU A 1 105 ? -9.379 1.286 -7.384 1.00 95.94 105 LEU A N 1
ATOM 808 C CA . LEU A 1 105 ? -8.135 2.057 -7.412 1.00 95.94 105 LEU A CA 1
ATOM 809 C C . LEU A 1 105 ? -8.356 3.533 -7.702 1.00 95.94 105 LEU A C 1
ATOM 811 O O . LEU A 1 105 ? -7.430 4.319 -7.498 1.00 95.94 105 LEU A O 1
ATOM 815 N N . LYS A 1 106 ? -9.541 3.919 -8.189 1.00 95.06 106 LYS A N 1
ATOM 816 C CA . LYS A 1 106 ? -9.808 5.273 -8.675 1.00 95.06 106 LYS A CA 1
ATOM 817 C C . LYS A 1 106 ? -9.416 6.356 -7.656 1.00 95.06 106 LYS A C 1
ATOM 819 O O . LYS A 1 106 ? -8.663 7.246 -8.049 1.00 95.06 106 LYS A O 1
ATOM 824 N N . PRO A 1 107 ? -9.745 6.239 -6.350 1.00 95.75 107 PRO A N 1
ATOM 825 C CA . PRO A 1 107 ? -9.307 7.224 -5.357 1.00 95.75 107 PRO A CA 1
ATOM 826 C C . PRO A 1 107 ? -7.779 7.361 -5.255 1.00 95.75 107 PRO A C 1
ATOM 828 O O . PRO A 1 107 ? -7.253 8.462 -5.121 1.00 95.75 107 PRO A O 1
ATOM 831 N N . ILE A 1 108 ? -7.044 6.247 -5.352 1.00 97.19 108 ILE A N 1
ATOM 832 C CA . ILE A 1 108 ? -5.575 6.237 -5.258 1.00 97.19 108 ILE A CA 1
ATOM 833 C C . ILE A 1 108 ? -4.961 6.820 -6.535 1.00 97.19 108 ILE A C 1
ATOM 835 O O . ILE A 1 108 ? -3.978 7.555 -6.472 1.00 97.19 108 ILE A O 1
ATOM 839 N N . GLN A 1 109 ? -5.538 6.504 -7.696 1.00 96.75 109 GLN A N 1
ATOM 840 C CA . GLN A 1 109 ? -5.096 7.029 -8.987 1.00 96.75 109 GLN A CA 1
ATOM 841 C C . GLN A 1 109 ? -5.310 8.540 -9.092 1.00 96.75 109 GLN A C 1
ATOM 843 O O . GLN A 1 109 ? -4.436 9.230 -9.613 1.00 96.75 109 GLN A O 1
ATOM 848 N N . ASP A 1 110 ? -6.428 9.050 -8.574 1.00 96.44 110 ASP A N 1
ATOM 849 C CA . ASP A 1 110 ? -6.720 10.483 -8.555 1.00 96.44 110 ASP A CA 1
ATOM 850 C C . ASP A 1 110 ? -5.748 11.225 -7.625 1.00 96.44 110 ASP A C 1
ATOM 852 O O . ASP A 1 110 ? -5.144 12.213 -8.041 1.00 96.44 110 ASP A O 1
ATOM 856 N N . ILE A 1 111 ? -5.475 10.674 -6.432 1.00 95.38 111 ILE A N 1
ATOM 857 C CA . ILE A 1 111 ? -4.419 11.179 -5.538 1.00 95.38 111 ILE A CA 1
ATOM 858 C C . ILE A 1 111 ? -3.055 11.191 -6.231 1.00 95.38 111 ILE A C 1
ATOM 860 O O . ILE A 1 111 ? -2.325 12.177 -6.140 1.00 95.38 111 ILE A O 1
ATOM 864 N N . ALA A 1 112 ? -2.690 10.104 -6.913 1.00 96.44 112 ALA A N 1
ATOM 865 C CA . ALA A 1 112 ? -1.412 10.018 -7.607 1.00 96.44 112 ALA A CA 1
ATOM 866 C C . ALA A 1 112 ? -1.314 11.078 -8.712 1.00 96.44 112 ALA A C 1
ATOM 868 O O . ALA A 1 112 ? -0.293 11.747 -8.828 1.00 96.44 112 ALA A O 1
ATOM 869 N N . ALA A 1 113 ? -2.372 11.257 -9.506 1.00 95.94 113 ALA A N 1
ATOM 870 C CA . ALA A 1 113 ? -2.412 12.251 -10.573 1.00 95.94 113 ALA A CA 1
ATOM 871 C C . ALA A 1 113 ? -2.269 13.681 -10.032 1.00 95.94 113 ALA A C 1
ATOM 873 O O . ALA A 1 113 ? -1.472 14.458 -10.562 1.00 95.94 113 ALA A O 1
ATOM 874 N N . GLU A 1 114 ? -2.984 14.008 -8.954 1.00 95.81 114 GLU A N 1
ATOM 875 C CA . GLU A 1 114 ? -2.880 15.305 -8.287 1.00 95.81 114 GLU A CA 1
ATOM 876 C C . GLU A 1 114 ? -1.466 15.532 -7.733 1.00 95.81 114 GLU A C 1
ATOM 878 O O . GLU A 1 114 ? -0.845 16.555 -8.028 1.00 95.81 114 GLU A O 1
ATOM 883 N N . ALA A 1 115 ? -0.917 14.555 -7.008 1.00 95.19 115 ALA A N 1
ATOM 884 C CA . ALA A 1 115 ? 0.420 14.638 -6.426 1.00 95.19 115 ALA A CA 1
ATOM 885 C C . ALA A 1 115 ? 1.509 14.795 -7.500 1.00 95.19 115 ALA A C 1
ATOM 887 O O . ALA A 1 115 ? 2.412 15.615 -7.351 1.00 95.19 115 ALA A O 1
ATOM 888 N N . ILE A 1 116 ? 1.386 14.078 -8.624 1.00 92.75 116 ILE A N 1
ATOM 889 C CA . ILE A 1 116 ? 2.271 14.227 -9.788 1.00 92.75 116 ILE A CA 1
ATOM 890 C C . ILE A 1 116 ? 2.197 15.648 -10.349 1.00 92.75 116 ILE A C 1
ATOM 892 O O . ILE A 1 116 ? 3.238 16.240 -10.623 1.00 92.75 116 ILE A O 1
ATOM 896 N N . SER A 1 117 ? 0.990 16.202 -10.508 1.00 92.75 117 SER A N 1
ATOM 897 C CA . SER A 1 117 ? 0.802 17.551 -11.058 1.00 92.75 117 SER A CA 1
ATOM 898 C C . SER A 1 117 ? 1.400 18.646 -10.171 1.00 92.75 117 SER A C 1
ATOM 900 O O . SER A 1 117 ? 1.921 19.635 -10.679 1.00 92.75 117 SER A O 1
ATOM 902 N N . LYS A 1 118 ? 1.376 18.441 -8.849 1.00 94.38 118 LYS A N 1
ATOM 903 C CA . LYS A 1 118 ? 1.900 19.373 -7.841 1.00 94.38 118 LYS A CA 1
ATOM 904 C C . LYS A 1 118 ? 3.364 19.116 -7.476 1.00 94.38 118 LYS A C 1
ATOM 906 O O . LYS A 1 118 ? 3.919 19.854 -6.670 1.00 94.38 118 LYS A O 1
ATOM 911 N N . ASN A 1 119 ? 3.978 18.075 -8.043 1.00 91.19 119 ASN A N 1
ATOM 912 C CA . ASN A 1 119 ? 5.296 17.579 -7.648 1.00 91.19 119 ASN A CA 1
ATOM 913 C C . ASN A 1 119 ? 5.407 17.301 -6.128 1.00 91.19 119 ASN A C 1
ATOM 915 O O . ASN A 1 119 ? 6.446 17.541 -5.512 1.00 91.19 119 ASN A O 1
ATOM 919 N N . ASP A 1 120 ? 4.327 16.801 -5.517 1.00 94.88 120 ASP A N 1
ATOM 920 C CA . ASP A 1 120 ? 4.269 16.452 -4.094 1.00 94.88 120 ASP A CA 1
ATOM 921 C C . ASP A 1 120 ? 4.957 15.100 -3.862 1.00 94.88 120 ASP A C 1
ATOM 923 O O . ASP A 1 120 ? 4.350 14.031 -3.956 1.00 94.88 120 ASP A O 1
ATOM 927 N N . ILE A 1 121 ? 6.262 15.143 -3.597 1.00 94.69 121 ILE A N 1
ATOM 928 C CA . ILE A 1 121 ? 7.101 13.949 -3.446 1.00 94.69 121 ILE A CA 1
ATOM 929 C C . ILE A 1 121 ? 6.606 12.997 -2.337 1.00 94.69 121 ILE A C 1
ATOM 931 O O . ILE A 1 121 ? 6.513 11.790 -2.608 1.00 94.69 121 ILE A O 1
ATOM 935 N N . PRO A 1 122 ? 6.263 13.460 -1.115 1.00 95.00 122 PRO A N 1
ATOM 936 C CA . PRO A 1 122 ? 5.672 12.596 -0.093 1.00 95.00 122 PRO A CA 1
ATOM 937 C C . PRO A 1 122 ? 4.388 11.897 -0.553 1.00 95.00 122 PRO A C 1
ATOM 939 O O . PRO A 1 122 ? 4.242 10.688 -0.350 1.00 95.00 122 PRO A O 1
ATOM 942 N N . GLN A 1 123 ? 3.472 12.618 -1.204 1.00 95.31 123 GLN A N 1
ATOM 943 C CA . GLN A 1 123 ? 2.194 12.045 -1.619 1.00 95.31 123 GLN A CA 1
AT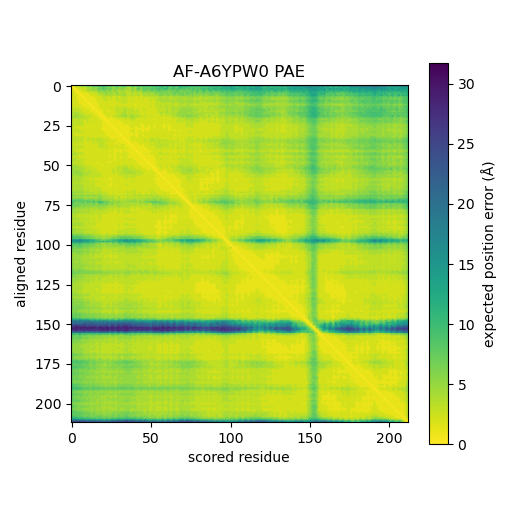OM 944 C C . GLN A 1 123 ? 2.331 11.124 -2.837 1.00 95.31 123 GLN A C 1
ATOM 946 O O . GLN A 1 123 ? 1.666 10.088 -2.883 1.00 95.31 123 GLN A O 1
ATOM 951 N N . ILE A 1 124 ? 3.245 11.423 -3.768 1.00 96.56 124 ILE A N 1
ATOM 952 C CA . ILE A 1 124 ? 3.633 10.506 -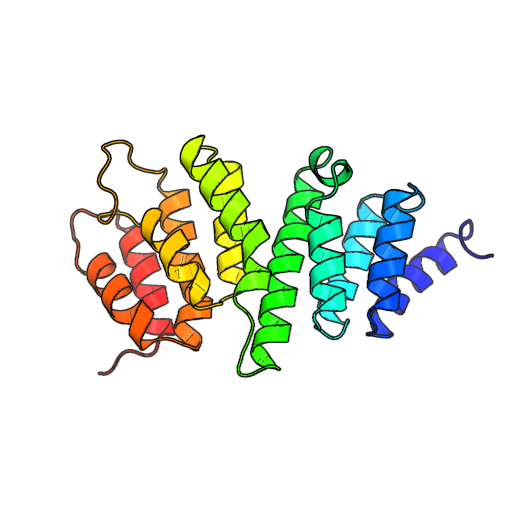4.852 1.00 96.56 124 ILE A CA 1
ATOM 953 C C . ILE A 1 124 ? 4.166 9.197 -4.260 1.00 96.56 124 ILE A C 1
ATOM 955 O O . ILE A 1 124 ? 3.730 8.117 -4.657 1.00 96.56 124 ILE A O 1
ATOM 959 N N . THR A 1 125 ? 5.075 9.291 -3.286 1.00 96.75 125 THR A N 1
ATOM 960 C CA . THR A 1 125 ? 5.682 8.126 -2.626 1.00 96.75 125 THR A CA 1
ATOM 961 C C . THR A 1 125 ? 4.625 7.258 -1.949 1.00 96.75 125 THR A C 1
ATOM 963 O O . THR A 1 125 ? 4.595 6.041 -2.138 1.00 96.75 125 THR A O 1
ATOM 966 N N . LEU A 1 126 ? 3.715 7.875 -1.189 1.00 97.25 126 LEU A N 1
ATOM 967 C CA . LEU A 1 126 ? 2.623 7.152 -0.545 1.00 97.25 126 LEU A CA 1
ATOM 968 C C . LEU A 1 126 ? 1.712 6.483 -1.581 1.00 97.25 126 LEU A C 1
ATOM 970 O O . LEU A 1 126 ? 1.424 5.295 -1.459 1.00 97.25 126 LEU A O 1
ATOM 974 N N . ALA A 1 127 ? 1.301 7.203 -2.626 1.00 97.81 127 ALA A N 1
ATOM 975 C CA . ALA A 1 127 ? 0.439 6.650 -3.666 1.00 97.81 127 ALA A CA 1
ATOM 976 C C . ALA A 1 127 ? 1.090 5.457 -4.387 1.00 97.81 127 ALA A C 1
ATOM 978 O O . ALA A 1 127 ? 0.430 4.440 -4.589 1.00 97.81 127 ALA A O 1
ATOM 979 N N . LEU A 1 128 ? 2.387 5.535 -4.707 1.00 98.19 128 LEU A N 1
ATOM 980 C CA . LEU A 1 128 ? 3.149 4.428 -5.294 1.00 98.19 128 LEU A CA 1
ATOM 981 C C . LEU A 1 128 ? 3.136 3.183 -4.405 1.00 98.19 128 LEU A C 1
ATOM 983 O O . LEU A 1 128 ? 2.813 2.097 -4.887 1.00 98.19 128 LEU A O 1
ATOM 987 N N . LYS A 1 129 ? 3.418 3.333 -3.105 1.00 98.19 129 LYS A N 1
ATOM 988 C CA . LYS A 1 129 ? 3.375 2.211 -2.155 1.00 98.19 129 LYS A CA 1
ATOM 989 C C . LYS A 1 129 ? 1.982 1.589 -2.071 1.00 98.19 129 LYS A C 1
ATOM 991 O O . LYS A 1 129 ? 1.857 0.371 -2.020 1.00 98.19 129 LYS A O 1
ATOM 996 N N . VAL A 1 130 ? 0.929 2.406 -2.088 1.00 98.12 130 VAL A N 1
ATOM 997 C CA . VAL A 1 130 ? -0.461 1.929 -2.009 1.00 98.12 130 VAL A CA 1
ATOM 998 C C . VAL A 1 130 ? -0.862 1.181 -3.282 1.00 98.12 130 VAL A C 1
ATOM 1000 O O . VAL A 1 130 ? -1.423 0.089 -3.195 1.00 98.12 130 VAL A O 1
ATOM 1003 N N . LEU A 1 131 ? -0.526 1.718 -4.462 1.00 98.25 131 LEU A N 1
ATOM 1004 C CA . LEU A 1 131 ? -0.729 1.043 -5.750 1.00 98.25 131 LEU A CA 1
ATOM 1005 C C . LEU A 1 131 ? 0.063 -0.270 -5.827 1.00 98.25 131 LEU A C 1
ATOM 1007 O O . LEU A 1 131 ? -0.457 -1.272 -6.321 1.00 98.25 131 LEU A O 1
ATOM 1011 N N . GLY A 1 132 ? 1.294 -0.272 -5.309 1.00 97.44 132 GLY A N 1
ATOM 1012 C CA . GLY A 1 132 ? 2.149 -1.451 -5.218 1.00 97.44 132 GLY A CA 1
ATOM 1013 C C . GLY A 1 132 ? 1.606 -2.515 -4.268 1.00 97.44 132 GLY A C 1
ATOM 1014 O O . GLY A 1 132 ? 1.600 -3.697 -4.612 1.00 97.44 132 GLY A O 1
ATOM 1015 N N . ASN A 1 133 ? 1.078 -2.116 -3.108 1.00 96.94 133 ASN A N 1
ATOM 1016 C CA . ASN A 1 133 ? 0.386 -3.023 -2.193 1.00 96.94 133 ASN A CA 1
ATOM 1017 C C . ASN A 1 133 ? -0.841 -3.641 -2.861 1.00 96.94 133 ASN A C 1
ATOM 1019 O O . ASN A 1 133 ? -0.981 -4.858 -2.816 1.00 96.94 133 ASN A O 1
ATOM 1023 N N . ALA A 1 134 ? -1.672 -2.828 -3.526 1.00 97.06 134 ALA A N 1
ATOM 1024 C CA . ALA A 1 134 ? -2.852 -3.302 -4.249 1.00 97.06 134 ALA A CA 1
ATOM 1025 C C . ALA A 1 134 ? -2.502 -4.307 -5.356 1.00 97.06 134 ALA A C 1
ATOM 1027 O O . ALA A 1 134 ? -3.251 -5.256 -5.586 1.00 97.06 134 ALA A O 1
ATOM 1028 N N . GLY A 1 135 ? -1.369 -4.110 -6.042 1.00 96.06 135 GLY A N 1
ATOM 1029 C CA . GLY A 1 135 ? -0.840 -5.070 -7.014 1.00 96.06 135 GLY A CA 1
ATOM 1030 C C . GLY A 1 135 ? -1.764 -5.320 -8.210 1.00 96.06 135 GLY A C 1
ATOM 1031 O O . GLY A 1 135 ? -1.687 -6.374 -8.836 1.00 96.06 135 GLY A O 1
ATOM 1032 N N . HIS A 1 136 ? -2.658 -4.378 -8.511 1.00 95.56 136 HIS A N 1
ATOM 1033 C CA . HIS A 1 136 ? -3.646 -4.517 -9.573 1.00 95.56 136 HIS A CA 1
ATOM 1034 C C . HIS A 1 136 ? -3.100 -3.999 -10.921 1.00 95.56 136 HIS A C 1
ATOM 1036 O O . HIS A 1 136 ? -2.496 -2.923 -10.950 1.00 95.56 136 HIS A O 1
ATOM 1042 N N . PRO A 1 137 ? -3.349 -4.676 -12.059 1.00 94.56 137 PRO A N 1
ATOM 1043 C CA . PRO A 1 137 ? -2.767 -4.301 -13.357 1.00 94.56 137 PRO A CA 1
ATOM 1044 C C . PRO A 1 137 ? -3.155 -2.898 -13.838 1.00 94.56 137 PRO A C 1
ATOM 1046 O O . PRO A 1 137 ? -2.351 -2.200 -14.453 1.00 94.56 137 PRO A O 1
ATOM 1049 N N . ALA A 1 138 ? -4.356 -2.427 -13.491 1.00 95.50 138 ALA A N 1
ATOM 1050 C CA . ALA A 1 138 ? -4.797 -1.063 -13.804 1.00 95.50 138 ALA A CA 1
ATOM 1051 C C . ALA A 1 138 ? -3.923 0.043 -13.164 1.00 95.50 138 ALA A C 1
ATOM 1053 O O . ALA A 1 138 ? -3.995 1.198 -13.582 1.00 95.50 138 ALA A O 1
ATOM 1054 N N . SER A 1 139 ? -3.061 -0.286 -12.194 1.00 96.25 139 SER A N 1
ATOM 1055 C CA . SER A 1 139 ? -2.064 0.637 -11.635 1.00 96.25 139 SER A CA 1
ATOM 1056 C C . SER A 1 139 ? -0.885 0.911 -12.580 1.00 96.25 139 SER A C 1
ATOM 1058 O O . SER A 1 139 ? -0.216 1.934 -12.417 1.00 96.25 139 SER A O 1
ATOM 1060 N N . LEU A 1 140 ? -0.626 0.044 -13.571 1.00 94.75 140 LEU A N 1
ATOM 1061 C CA . LEU A 1 140 ? 0.568 0.105 -14.428 1.00 94.75 140 LEU A CA 1
ATOM 1062 C C . LEU A 1 140 ? 0.726 1.458 -15.116 1.00 94.75 140 LEU A C 1
ATOM 1064 O O . LEU A 1 140 ? 1.785 2.070 -15.029 1.00 94.75 140 LEU A O 1
ATOM 1068 N N . LYS A 1 141 ? -0.341 1.973 -15.735 1.00 93.62 141 LYS A N 1
ATOM 1069 C CA . LYS A 1 141 ? -0.297 3.256 -16.452 1.00 93.62 141 LYS A CA 1
ATOM 1070 C C . LYS A 1 141 ? 0.131 4.413 -15.546 1.00 93.62 141 LYS A C 1
ATOM 1072 O O . LYS A 1 141 ? 0.839 5.311 -15.993 1.00 93.62 141 LYS A O 1
ATOM 1077 N N . THR A 1 142 ? -0.301 4.406 -14.287 1.00 94.81 142 THR A N 1
ATOM 1078 C CA . THR A 1 142 ? 0.068 5.438 -13.310 1.00 94.81 142 THR A CA 1
ATOM 1079 C C . THR A 1 142 ? 1.518 5.276 -12.862 1.00 94.81 142 THR A C 1
ATOM 1081 O O . THR A 1 142 ? 2.253 6.259 -12.855 1.00 94.81 142 THR A O 1
ATOM 1084 N N . ILE A 1 143 ? 1.950 4.047 -12.560 1.00 95.88 143 ILE A N 1
ATOM 1085 C CA . ILE A 1 143 ? 3.325 3.750 -12.129 1.00 95.88 143 ILE A CA 1
ATOM 1086 C C . ILE A 1 143 ? 4.334 4.060 -13.246 1.00 95.88 143 ILE A C 1
ATOM 1088 O O . ILE A 1 143 ? 5.355 4.691 -12.990 1.00 95.88 143 ILE A O 1
ATOM 1092 N N . MET A 1 144 ? 4.035 3.701 -14.499 1.00 92.50 144 MET A N 1
ATOM 1093 C CA . MET A 1 144 ? 4.938 3.910 -15.640 1.00 92.50 144 MET A CA 1
ATOM 1094 C C . MET A 1 144 ? 5.275 5.385 -15.887 1.00 92.50 144 MET A C 1
ATOM 1096 O O . MET A 1 144 ? 6.391 5.689 -16.291 1.00 92.50 144 MET A O 1
ATOM 1100 N N . LYS A 1 145 ? 4.362 6.317 -15.577 1.00 90.88 145 LYS A N 1
ATOM 1101 C CA . LYS A 1 145 ? 4.629 7.769 -15.652 1.00 90.88 145 LYS A CA 1
ATOM 1102 C C . LYS A 1 145 ? 5.696 8.249 -14.661 1.00 90.88 145 LYS A C 1
ATOM 1104 O O . LYS A 1 145 ? 6.178 9.374 -14.778 1.00 90.88 145 LYS A O 1
ATOM 1109 N N . LEU A 1 146 ? 6.008 7.445 -13.649 1.00 91.75 146 LEU A N 1
ATOM 1110 C CA . LEU A 1 146 ? 6.967 7.751 -12.589 1.00 91.75 146 LEU A CA 1
ATOM 1111 C C . LEU A 1 146 ? 8.287 6.983 -12.757 1.00 91.75 146 LEU A C 1
ATOM 1113 O O . LEU A 1 146 ? 9.231 7.248 -12.016 1.00 91.75 146 LEU A O 1
ATOM 1117 N N . LEU A 1 147 ? 8.374 6.070 -13.731 1.00 91.19 147 LEU A N 1
ATOM 1118 C CA . LEU A 1 147 ? 9.600 5.333 -14.022 1.00 91.19 147 LEU A CA 1
ATOM 1119 C C . LEU A 1 147 ? 10.634 6.226 -14.727 1.00 91.19 147 LEU A C 1
ATOM 1121 O O . LEU A 1 147 ? 10.268 7.096 -15.527 1.00 91.19 147 LEU A O 1
ATOM 1125 N N . PRO A 1 148 ? 11.932 6.014 -14.461 1.00 84.62 148 PRO A N 1
ATOM 1126 C CA . PRO A 1 148 ? 12.987 6.751 -15.140 1.00 84.62 148 PRO A CA 1
ATOM 1127 C C . PRO A 1 148 ? 13.086 6.361 -16.621 1.00 84.62 148 PRO A C 1
ATOM 1129 O O . PRO A 1 148 ? 12.708 5.258 -17.009 1.00 84.62 148 PRO A O 1
ATOM 1132 N N . GLY A 1 149 ? 13.546 7.291 -17.464 1.00 73.56 149 GLY A N 1
ATOM 1133 C CA . GLY A 1 149 ? 13.698 7.090 -18.915 1.00 73.56 149 GLY A CA 1
ATOM 1134 C C . GLY A 1 149 ? 12.396 7.109 -19.731 1.00 73.56 149 GLY A C 1
ATOM 1135 O O . GLY A 1 149 ? 12.440 7.299 -20.940 1.00 73.56 149 GLY A O 1
ATOM 1136 N N . LEU A 1 150 ? 11.229 6.976 -19.087 1.00 68.06 150 LEU A N 1
ATOM 1137 C CA . LEU A 1 150 ? 9.907 7.020 -19.735 1.00 68.06 150 LEU A CA 1
ATOM 1138 C C . LEU A 1 150 ? 9.192 8.377 -19.586 1.00 68.06 150 LEU A C 1
ATOM 1140 O O . LEU A 1 150 ? 8.086 8.558 -20.099 1.00 68.06 150 LEU A O 1
ATOM 1144 N N . ARG A 1 151 ? 9.804 9.341 -18.885 1.00 64.69 151 ARG A N 1
ATOM 1145 C CA . ARG A 1 151 ? 9.277 10.705 -18.728 1.00 64.69 151 ARG A CA 1
ATOM 1146 C C . ARG A 1 151 ? 9.841 11.631 -19.800 1.00 64.69 151 ARG A C 1
ATOM 1148 O O . ARG A 1 151 ? 11.036 11.642 -20.050 1.00 64.69 151 ARG A O 1
ATOM 1155 N N . THR A 1 152 ? 8.969 12.463 -20.360 1.00 54.22 152 THR A N 1
ATOM 1156 C CA . THR A 1 152 ? 9.288 13.453 -21.402 1.00 54.22 152 THR A CA 1
ATOM 1157 C C . THR A 1 152 ? 9.752 14.811 -20.855 1.00 54.22 152 THR A C 1
ATOM 1159 O O . THR A 1 152 ? 9.913 15.738 -21.638 1.00 54.22 152 THR A O 1
ATOM 1162 N N . ALA A 1 153 ? 9.905 14.975 -19.534 1.00 53.25 153 ALA A N 1
ATOM 1163 C CA . ALA A 1 153 ? 10.185 16.269 -18.900 1.00 53.25 153 ALA A CA 1
ATOM 1164 C C . ALA A 1 153 ? 11.500 16.256 -18.103 1.00 53.25 153 ALA A C 1
ATOM 1166 O O . ALA A 1 153 ? 11.713 15.342 -17.305 1.00 53.25 153 ALA A O 1
ATOM 1167 N N . ASP A 1 154 ? 12.295 17.321 -18.258 1.00 49.69 154 ASP A N 1
ATOM 1168 C CA . ASP A 1 154 ? 13.637 17.567 -17.684 1.00 49.69 154 ASP A CA 1
ATOM 1169 C C . ASP A 1 154 ? 13.723 17.621 -16.143 1.00 49.69 154 ASP A C 1
ATOM 1171 O O . ASP A 1 154 ? 14.804 17.767 -15.575 1.00 49.69 154 ASP A O 1
ATOM 1175 N N . ASN A 1 155 ? 12.608 17.453 -15.428 1.00 58.62 155 ASN A N 1
ATOM 1176 C CA . ASN A 1 155 ? 12.609 17.361 -13.970 1.00 58.62 155 ASN A CA 1
ATOM 1177 C C . ASN A 1 155 ? 12.788 15.902 -13.553 1.00 58.62 155 ASN A C 1
ATOM 1179 O O . ASN A 1 155 ? 11.809 15.163 -13.381 1.00 58.62 155 ASN A O 1
ATOM 1183 N N . SER A 1 156 ? 14.045 15.487 -13.405 1.00 71.38 156 SER A N 1
ATOM 1184 C CA . SER A 1 156 ? 14.371 14.172 -12.862 1.00 71.38 156 SER A CA 1
ATOM 1185 C C . SER A 1 156 ? 13.723 14.009 -11.482 1.00 71.38 156 SER A C 1
ATOM 1187 O O . SER A 1 156 ? 13.877 14.830 -10.577 1.00 71.38 156 SER A O 1
ATOM 1189 N N . LEU A 1 157 ? 12.923 12.952 -11.326 1.00 85.75 157 LEU A N 1
ATOM 1190 C CA . LEU A 1 157 ? 12.354 12.613 -10.027 1.00 85.75 157 LEU A CA 1
ATOM 1191 C C . LEU A 1 157 ? 13.483 12.254 -9.055 1.00 85.75 157 LEU A C 1
ATOM 1193 O O . LEU A 1 157 ? 14.460 11.630 -9.483 1.00 85.75 157 LEU A O 1
ATOM 1197 N N . PRO A 1 158 ? 13.336 12.540 -7.750 1.00 92.19 158 PRO A N 1
ATOM 1198 C CA . PRO A 1 158 ? 14.276 12.054 -6.751 1.00 92.19 158 PRO A CA 1
ATOM 1199 C C . PRO A 1 158 ? 14.467 10.540 -6.873 1.00 92.19 158 PRO A C 1
ATOM 1201 O O . PRO A 1 158 ? 13.495 9.808 -7.075 1.00 92.19 158 PRO A O 1
ATOM 1204 N N . LEU A 1 159 ? 15.705 10.069 -6.699 1.00 92.56 159 LEU A N 1
ATOM 1205 C CA . LEU A 1 159 ? 16.076 8.651 -6.803 1.00 92.56 159 LEU A CA 1
ATOM 1206 C C . LEU A 1 159 ? 15.115 7.735 -6.028 1.00 92.56 159 LEU A C 1
ATOM 1208 O O . LEU A 1 159 ? 14.663 6.720 -6.549 1.00 92.56 159 LEU A O 1
ATOM 1212 N N . ARG A 1 160 ? 14.724 8.151 -4.819 1.00 94.06 160 ARG A N 1
ATOM 1213 C CA . ARG A 1 160 ? 13.776 7.424 -3.967 1.00 94.06 160 ARG A CA 1
ATOM 1214 C C . ARG A 1 160 ? 12.425 7.169 -4.642 1.00 94.06 160 ARG A C 1
ATOM 1216 O O . ARG A 1 160 ? 11.917 6.060 -4.565 1.00 94.06 160 ARG A O 1
ATOM 1223 N N . VAL A 1 161 ? 11.876 8.158 -5.350 1.00 95.19 161 VAL A N 1
ATOM 1224 C CA . VAL A 1 161 ? 10.597 8.006 -6.065 1.00 95.19 161 VAL A CA 1
ATOM 1225 C C . VAL A 1 161 ? 10.738 7.031 -7.230 1.00 95.19 161 VAL A C 1
ATOM 1227 O O . VAL A 1 161 ? 9.832 6.241 -7.477 1.00 95.19 161 VAL A O 1
ATOM 1230 N N . GLN A 1 162 ? 11.876 7.056 -7.930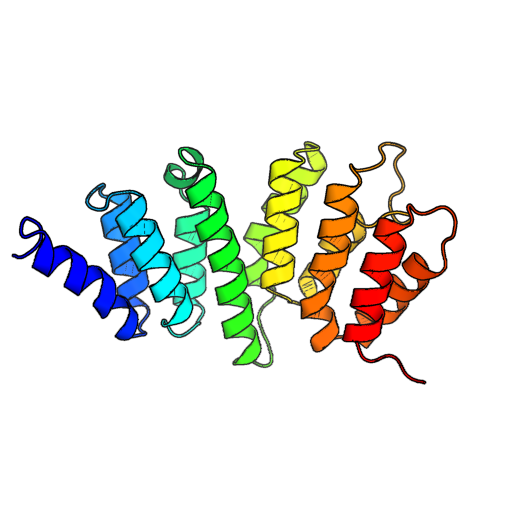 1.00 94.69 162 GLN A N 1
ATOM 1231 C CA . GLN A 1 162 ? 12.151 6.110 -9.014 1.00 94.69 162 GLN A CA 1
ATOM 1232 C C . GLN A 1 162 ? 12.223 4.671 -8.480 1.00 94.69 162 GLN A C 1
ATOM 1234 O O . GLN A 1 162 ? 11.616 3.768 -9.053 1.00 94.69 162 GLN A O 1
ATOM 1239 N N . VAL A 1 163 ? 12.914 4.470 -7.353 1.00 96.19 163 VAL A N 1
ATOM 1240 C CA . VAL A 1 163 ? 12.995 3.176 -6.658 1.00 96.19 163 VAL A CA 1
ATOM 1241 C C . VAL A 1 163 ? 11.611 2.707 -6.206 1.00 96.19 163 VAL A C 1
ATOM 1243 O O . VAL A 1 163 ? 11.230 1.575 -6.504 1.00 96.19 163 VAL A O 1
ATOM 1246 N N . ASP A 1 164 ? 10.825 3.574 -5.564 1.00 96.94 164 ASP A N 1
ATOM 1247 C CA . ASP A 1 164 ? 9.465 3.249 -5.122 1.00 96.94 164 ASP A CA 1
ATOM 1248 C C . ASP A 1 164 ? 8.547 2.895 -6.306 1.00 96.94 164 ASP A C 1
ATOM 1250 O O . ASP A 1 164 ? 7.739 1.969 -6.210 1.00 96.94 164 ASP A O 1
ATOM 1254 N N . ALA A 1 165 ? 8.697 3.574 -7.449 1.00 97.00 165 ALA A N 1
ATOM 1255 C CA . ALA A 1 165 ? 7.929 3.283 -8.658 1.00 97.00 165 ALA A CA 1
ATOM 1256 C C . ALA A 1 165 ? 8.255 1.894 -9.217 1.00 97.00 165 ALA A C 1
ATOM 1258 O O . ALA A 1 165 ? 7.348 1.149 -9.586 1.00 97.00 165 ALA A O 1
ATOM 1259 N N . ILE A 1 166 ? 9.532 1.508 -9.227 1.00 97.25 166 ILE A N 1
ATOM 1260 C CA . ILE A 1 166 ? 9.937 0.166 -9.650 1.00 97.25 166 ILE A CA 1
ATOM 1261 C C . ILE A 1 166 ? 9.423 -0.884 -8.659 1.00 97.25 166 ILE A C 1
ATOM 1263 O O . ILE A 1 166 ? 8.822 -1.875 -9.071 1.00 97.25 166 ILE A O 1
ATOM 1267 N N . LEU A 1 167 ? 9.588 -0.664 -7.351 1.00 97.56 167 LEU A N 1
ATOM 1268 C CA . LEU A 1 167 ? 9.118 -1.597 -6.320 1.00 97.56 167 LEU A CA 1
ATOM 1269 C C . LEU A 1 167 ? 7.597 -1.793 -6.345 1.00 97.56 167 LEU A C 1
ATOM 1271 O O . LEU A 1 167 ? 7.123 -2.895 -6.061 1.00 97.56 167 LEU A O 1
ATOM 1275 N N . ALA A 1 168 ? 6.832 -0.774 -6.743 1.00 97.94 168 ALA A N 1
ATOM 1276 C CA . ALA A 1 168 ? 5.385 -0.880 -6.909 1.00 97.94 168 ALA A CA 1
ATOM 1277 C C . ALA A 1 168 ? 4.968 -1.901 -7.989 1.00 97.94 168 ALA A C 1
ATOM 1279 O O . ALA A 1 168 ? 3.846 -2.405 -7.962 1.00 97.94 168 ALA A O 1
ATOM 1280 N N . LEU A 1 169 ? 5.866 -2.271 -8.910 1.00 97.56 169 LEU A N 1
ATOM 1281 C CA . LEU A 1 169 ? 5.597 -3.290 -9.926 1.00 97.56 169 LEU A CA 1
ATOM 1282 C C . LEU A 1 169 ? 5.657 -4.724 -9.377 1.00 97.56 169 LEU A C 1
ATOM 1284 O O . LEU A 1 169 ? 5.101 -5.619 -10.010 1.00 97.56 169 LEU A O 1
ATOM 1288 N N . ARG A 1 170 ? 6.276 -4.971 -8.210 1.00 96.31 170 ARG A N 1
ATOM 1289 C CA . ARG A 1 170 ? 6.544 -6.332 -7.688 1.00 96.31 170 ARG A CA 1
ATOM 1290 C C . ARG A 1 170 ? 5.296 -7.202 -7.581 1.00 96.31 170 ARG A C 1
ATOM 1292 O O . ARG A 1 170 ? 5.281 -8.332 -8.061 1.00 96.31 170 ARG A O 1
ATOM 1299 N N . ASN A 1 171 ? 4.234 -6.695 -6.955 1.00 95.12 171 ASN A N 1
ATOM 1300 C CA . ASN A 1 171 ? 3.015 -7.489 -6.772 1.00 95.12 171 ASN A CA 1
ATOM 1301 C C . ASN A 1 171 ? 2.222 -7.656 -8.073 1.00 95.12 171 ASN A C 1
ATOM 1303 O O . ASN A 1 171 ? 1.603 -8.700 -8.259 1.00 95.12 171 ASN A O 1
ATOM 1307 N N . ILE A 1 172 ? 2.295 -6.682 -8.987 1.00 95.69 172 ILE A N 1
ATOM 1308 C CA . ILE A 1 172 ? 1.710 -6.808 -10.329 1.00 95.69 172 ILE A CA 1
ATOM 1309 C C . ILE A 1 172 ? 2.453 -7.900 -11.104 1.00 95.69 172 ILE A C 1
ATOM 1311 O O . ILE A 1 172 ? 1.821 -8.769 -11.695 1.00 95.69 172 ILE A O 1
ATOM 1315 N N . ALA A 1 173 ? 3.787 -7.920 -11.032 1.00 95.31 173 ALA A N 1
ATOM 1316 C CA . ALA A 1 173 ? 4.639 -8.873 -11.738 1.00 95.31 173 ALA A CA 1
ATOM 1317 C C . ALA A 1 173 ? 4.359 -10.334 -11.363 1.00 95.31 173 ALA A C 1
ATOM 1319 O O . ALA A 1 173 ? 4.521 -11.219 -12.195 1.00 95.31 173 ALA A O 1
ATOM 1320 N N . LYS A 1 174 ? 3.895 -10.597 -10.135 1.00 91.19 174 LYS A N 1
ATOM 1321 C CA . LYS A 1 174 ? 3.511 -11.948 -9.692 1.00 91.19 174 LYS A CA 1
ATOM 1322 C C . LYS A 1 174 ? 2.275 -12.496 -10.412 1.00 91.19 174 LYS A C 1
ATOM 1324 O O . LYS A 1 174 ? 2.123 -13.711 -10.474 1.00 91.19 174 LYS A O 1
ATOM 1329 N N . LYS A 1 175 ? 1.392 -11.622 -10.912 1.00 88.44 175 LYS A N 1
ATOM 1330 C CA . LYS A 1 175 ? 0.148 -11.992 -11.610 1.00 88.44 175 LYS A CA 1
ATOM 1331 C C . LYS A 1 175 ? 0.257 -11.767 -13.120 1.00 88.44 175 LYS A C 1
ATOM 1333 O O . LYS A 1 175 ? -0.030 -12.665 -13.896 1.00 88.44 175 LYS A O 1
ATOM 1338 N N . GLU A 1 176 ? 0.751 -10.599 -13.520 1.00 92.56 176 GLU A N 1
ATOM 1339 C CA . GLU A 1 176 ? 0.849 -10.137 -14.908 1.00 92.56 176 GLU A CA 1
ATOM 1340 C C . GLU A 1 176 ? 2.310 -9.966 -15.347 1.00 92.56 176 GLU A C 1
ATOM 1342 O O . GLU A 1 176 ? 2.728 -8.908 -15.828 1.00 92.56 176 GLU A O 1
ATOM 1347 N N . HIS A 1 177 ? 3.126 -11.007 -15.166 1.00 94.44 177 HIS A N 1
ATOM 1348 C CA . HIS A 1 177 ? 4.563 -10.957 -15.460 1.00 94.44 177 HIS A CA 1
ATOM 1349 C C . HIS A 1 177 ? 4.866 -10.480 -16.893 1.00 94.44 177 HIS A C 1
ATOM 1351 O O . HIS A 1 177 ? 5.791 -9.695 -17.091 1.00 94.44 177 HIS A O 1
ATOM 1357 N N . LYS A 1 178 ? 4.045 -10.861 -17.883 1.00 94.81 178 LYS A N 1
ATOM 1358 C CA . LYS A 1 178 ? 4.211 -10.461 -19.295 1.00 94.81 178 LYS A CA 1
ATOM 1359 C C . LYS A 1 178 ? 4.120 -8.948 -19.514 1.00 94.81 178 LYS A C 1
ATOM 1361 O O . LYS A 1 178 ? 4.729 -8.440 -20.448 1.00 94.81 178 LYS A O 1
ATOM 1366 N N . LEU A 1 179 ? 3.375 -8.235 -18.667 1.00 94.25 179 LEU A N 1
ATOM 1367 C CA . LEU A 1 179 ? 3.251 -6.778 -18.745 1.00 94.25 179 LEU A CA 1
ATOM 1368 C C . LEU A 1 179 ? 4.435 -6.066 -18.081 1.00 94.25 179 LEU A C 1
ATOM 1370 O O . LEU A 1 179 ? 4.789 -4.960 -18.481 1.00 94.25 179 LEU A O 1
ATOM 1374 N N . VAL A 1 180 ? 5.049 -6.688 -17.071 1.00 96.00 180 VAL A N 1
ATOM 1375 C CA . VAL A 1 180 ? 6.115 -6.067 -16.268 1.00 96.00 180 VAL A CA 1
ATOM 1376 C C . VAL A 1 180 ? 7.513 -6.377 -16.806 1.00 96.00 180 VAL A C 1
ATOM 1378 O O . VAL A 1 180 ? 8.372 -5.498 -16.796 1.00 96.00 180 VAL A O 1
ATOM 1381 N N . GLN A 1 181 ? 7.749 -7.594 -17.305 1.00 96.12 181 GLN A N 1
ATOM 1382 C CA . GLN A 1 181 ? 9.064 -8.048 -17.777 1.00 96.12 181 GLN A CA 1
ATOM 1383 C C . GLN A 1 181 ? 9.713 -7.120 -18.815 1.00 96.12 181 GLN A C 1
ATOM 1385 O O . GLN A 1 181 ? 10.876 -6.769 -18.612 1.00 96.12 181 GLN A O 1
ATOM 1390 N N . PRO A 1 182 ? 9.012 -6.660 -19.875 1.00 95.06 182 PRO A N 1
ATOM 1391 C CA . PRO A 1 182 ? 9.626 -5.781 -20.871 1.00 95.06 182 PRO A CA 1
ATOM 1392 C C . PRO A 1 182 ? 10.108 -4.461 -20.263 1.00 95.06 182 PRO A C 1
ATOM 1394 O O . PRO A 1 182 ? 11.199 -3.988 -20.573 1.00 95.06 182 PRO A O 1
ATOM 1397 N N . VAL A 1 183 ? 9.316 -3.902 -19.343 1.00 94.44 183 VAL A N 1
ATOM 1398 C CA . VAL A 1 183 ? 9.628 -2.644 -18.656 1.00 94.44 183 VAL A CA 1
ATOM 1399 C C . VAL A 1 183 ? 10.824 -2.826 -17.723 1.00 94.44 183 VAL A C 1
ATOM 1401 O O . VAL A 1 183 ? 11.765 -2.039 -17.762 1.00 94.44 183 VAL A O 1
ATOM 1404 N N . ALA A 1 184 ? 10.827 -3.884 -16.908 1.00 95.62 184 ALA A N 1
ATOM 1405 C CA . ALA A 1 184 ? 11.930 -4.162 -15.992 1.00 95.62 184 ALA A CA 1
ATOM 1406 C C . ALA A 1 184 ? 13.242 -4.447 -16.745 1.00 95.62 184 ALA A C 1
ATOM 1408 O O . ALA A 1 184 ? 14.292 -3.936 -16.358 1.00 95.62 184 ALA A O 1
ATOM 1409 N N . LEU A 1 185 ? 13.186 -5.193 -17.854 1.00 95.75 185 LEU A N 1
ATOM 1410 C CA . LEU A 1 185 ? 14.349 -5.478 -18.694 1.00 95.75 185 LEU A CA 1
ATOM 1411 C C . LEU A 1 185 ? 14.940 -4.201 -19.305 1.00 95.75 185 LEU A C 1
ATOM 1413 O O . LEU A 1 185 ? 16.155 -4.011 -19.251 1.00 95.75 185 LEU A O 1
ATOM 1417 N N . GLN A 1 186 ? 14.097 -3.304 -19.828 1.00 94.31 186 GLN A N 1
ATOM 1418 C CA . GLN A 1 186 ? 14.545 -2.015 -20.360 1.00 94.31 186 GLN A CA 1
ATOM 1419 C C . GLN A 1 186 ? 15.329 -1.217 -19.306 1.00 94.31 186 GLN A C 1
ATOM 1421 O O . GLN A 1 186 ? 16.414 -0.715 -19.594 1.00 94.31 186 GLN A O 1
ATOM 1426 N N . LEU A 1 187 ? 14.821 -1.161 -18.071 1.00 94.69 187 LEU A N 1
ATOM 1427 C CA . LEU A 1 187 ? 15.476 -0.462 -16.963 1.00 94.69 187 LEU A CA 1
ATOM 1428 C C . LEU A 1 187 ? 16.802 -1.115 -16.539 1.00 94.69 187 LEU A C 1
ATOM 1430 O O . LEU A 1 187 ? 17.738 -0.416 -16.166 1.00 94.69 187 LEU A O 1
ATOM 1434 N N . VAL A 1 188 ? 16.918 -2.444 -16.590 1.00 95.50 188 VAL A N 1
ATOM 1435 C CA . VAL A 1 188 ? 18.173 -3.150 -16.260 1.00 95.50 188 VAL A CA 1
ATOM 1436 C C . VAL A 1 188 ? 19.273 -2.853 -17.287 1.00 95.50 188 VAL A C 1
ATOM 1438 O O . VAL A 1 188 ? 20.445 -2.667 -16.919 1.00 95.50 188 VAL A O 1
ATOM 1441 N N . LEU A 1 189 ? 18.897 -2.824 -18.569 1.00 94.94 189 LEU A N 1
ATOM 1442 C CA . LEU A 1 189 ? 19.815 -2.670 -19.698 1.00 94.94 189 LEU A CA 1
ATOM 1443 C C . LEU A 1 189 ? 20.283 -1.227 -19.913 1.00 94.94 189 LEU A C 1
ATOM 1445 O O . LEU A 1 189 ? 21.373 -1.027 -20.454 1.00 94.94 189 LEU A O 1
ATOM 1449 N N . ASP A 1 190 ? 19.513 -0.236 -19.466 1.00 93.50 190 ASP A N 1
ATOM 1450 C CA . ASP A 1 190 ? 19.896 1.168 -19.575 1.00 93.50 190 ASP A CA 1
ATOM 1451 C C . ASP A 1 190 ? 21.050 1.509 -18.615 1.00 93.50 190 ASP A C 1
ATOM 1453 O O . ASP A 1 190 ? 20.888 1.626 -17.399 1.00 93.50 190 ASP A O 1
ATOM 1457 N N . ARG A 1 191 ? 22.251 1.668 -19.179 1.00 92.06 191 ARG A N 1
ATOM 1458 C CA . ARG A 1 191 ? 23.481 1.975 -18.434 1.00 92.06 191 ARG A CA 1
ATOM 1459 C C . ARG A 1 191 ? 23.560 3.427 -17.961 1.00 92.06 191 ARG A C 1
ATOM 1461 O O . ARG A 1 191 ? 24.419 3.711 -17.131 1.00 92.06 191 ARG A O 1
ATOM 1468 N N . ALA A 1 192 ? 22.710 4.319 -18.472 1.00 91.12 192 ALA A N 1
ATOM 1469 C CA . ALA A 1 192 ? 22.654 5.710 -18.031 1.00 91.12 192 ALA A CA 1
ATOM 1470 C C . ALA A 1 192 ? 21.904 5.864 -16.698 1.00 91.12 192 ALA A C 1
ATOM 1472 O O . ALA A 1 192 ? 22.061 6.873 -16.010 1.00 91.12 192 ALA A O 1
ATOM 1473 N N . LEU A 1 193 ? 21.106 4.864 -16.309 1.00 92.00 193 LEU A N 1
ATOM 1474 C CA . LEU A 1 193 ? 20.380 4.875 -15.046 1.00 92.00 193 LEU A CA 1
ATOM 1475 C C . LEU A 1 193 ? 21.300 4.643 -13.848 1.00 92.00 193 LEU A C 1
ATOM 1477 O O . LEU A 1 193 ? 22.281 3.897 -13.903 1.00 92.00 193 LEU A O 1
ATOM 1481 N N . HIS A 1 194 ? 20.912 5.238 -12.719 1.00 94.12 194 HIS A N 1
ATOM 1482 C CA . HIS A 1 194 ? 21.595 5.054 -11.445 1.00 94.12 194 HIS A CA 1
ATOM 1483 C C . HIS A 1 194 ? 21.696 3.554 -11.087 1.00 94.12 194 HIS A C 1
ATOM 1485 O O . HIS A 1 194 ? 20.706 2.831 -11.245 1.00 94.12 194 HIS A O 1
ATOM 1491 N N . PRO A 1 195 ? 22.837 3.059 -10.565 1.00 95.69 195 PRO A N 1
ATOM 1492 C CA . PRO A 1 195 ? 23.013 1.637 -10.260 1.00 95.69 195 PRO A CA 1
ATOM 1493 C C . PRO A 1 195 ? 21.902 1.049 -9.383 1.00 95.69 195 PRO A C 1
ATOM 1495 O O . PRO A 1 195 ? 21.410 -0.038 -9.667 1.00 95.69 195 PRO A O 1
ATOM 1498 N N . GLU A 1 196 ? 21.440 1.796 -8.377 1.00 95.88 196 GLU A N 1
ATOM 1499 C CA . GLU A 1 196 ? 20.340 1.372 -7.498 1.00 95.88 196 GLU A CA 1
ATOM 1500 C C . GLU A 1 196 ? 19.026 1.132 -8.261 1.00 95.88 196 GLU A C 1
ATOM 1502 O O . GLU A 1 196 ? 18.373 0.114 -8.053 1.00 95.88 196 GLU A O 1
ATOM 1507 N N . VAL A 1 197 ? 18.673 2.008 -9.209 1.00 95.62 197 VAL A N 1
ATOM 1508 C CA . VAL A 1 197 ? 17.480 1.857 -10.063 1.00 95.62 197 VAL A CA 1
ATOM 1509 C C . VAL A 1 197 ? 17.563 0.553 -10.850 1.00 95.62 197 VAL A C 1
ATOM 1511 O O . VAL A 1 197 ? 16.612 -0.228 -10.877 1.00 95.62 197 VAL A O 1
ATOM 1514 N N . ARG A 1 198 ? 18.728 0.279 -11.442 1.00 96.38 198 ARG A N 1
ATOM 1515 C CA . ARG A 1 198 ? 18.975 -0.934 -12.231 1.00 96.38 198 ARG A CA 1
ATOM 1516 C C . ARG A 1 198 ? 18.943 -2.193 -11.364 1.00 96.38 198 ARG A C 1
ATOM 1518 O O . ARG A 1 198 ? 18.370 -3.199 -11.773 1.00 96.38 198 ARG A O 1
ATOM 1525 N N . MET A 1 199 ? 19.514 -2.141 -10.159 1.00 97.75 199 MET A N 1
ATOM 1526 C CA . MET A 1 199 ? 19.485 -3.250 -9.198 1.00 97.75 199 MET A CA 1
ATOM 1527 C C . MET A 1 199 ? 18.056 -3.570 -8.753 1.00 97.75 199 MET A C 1
ATOM 1529 O O . MET A 1 199 ? 17.660 -4.733 -8.747 1.00 97.75 199 MET A O 1
ATOM 1533 N N . VAL A 1 200 ? 17.256 -2.553 -8.435 1.00 97.38 200 VAL A N 1
ATOM 1534 C CA . VAL A 1 200 ? 15.857 -2.741 -8.032 1.00 97.38 200 VAL A CA 1
ATOM 1535 C C . VAL A 1 200 ? 15.011 -3.254 -9.202 1.00 97.38 200 VAL A C 1
ATOM 1537 O O . VAL A 1 200 ? 14.201 -4.161 -9.016 1.00 97.38 200 VAL A O 1
ATOM 1540 N N . ALA A 1 201 ? 15.239 -2.762 -10.424 1.00 97.12 201 ALA A N 1
ATOM 1541 C CA . ALA A 1 201 ? 14.592 -3.298 -11.625 1.00 97.12 201 ALA A CA 1
ATOM 1542 C C . ALA A 1 201 ? 14.962 -4.767 -11.874 1.00 97.12 201 ALA A C 1
ATOM 1544 O O . ALA A 1 201 ? 14.101 -5.566 -12.239 1.00 97.12 201 ALA A O 1
ATOM 1545 N N . CYS A 1 202 ? 16.213 -5.143 -11.603 1.00 97.44 202 CYS A N 1
ATOM 1546 C CA . CYS A 1 202 ? 16.685 -6.521 -11.678 1.00 97.44 202 CYS A CA 1
ATOM 1547 C C . CYS A 1 202 ? 15.944 -7.430 -10.683 1.00 97.44 202 CYS A C 1
ATOM 1549 O O . CYS A 1 202 ? 15.485 -8.506 -11.063 1.00 97.44 202 CYS A O 1
ATOM 1551 N N . ILE A 1 203 ? 15.735 -6.973 -9.441 1.00 96.75 203 ILE A N 1
ATOM 1552 C CA . ILE A 1 203 ? 14.929 -7.699 -8.442 1.00 96.75 203 ILE A CA 1
ATOM 1553 C C . ILE A 1 203 ? 13.511 -7.943 -8.973 1.00 96.75 203 ILE A C 1
ATOM 1555 O O . ILE A 1 203 ? 13.039 -9.078 -8.956 1.00 96.75 203 ILE A O 1
ATOM 1559 N N . VAL A 1 204 ? 12.843 -6.905 -9.490 1.00 97.19 204 VAL A N 1
ATOM 1560 C CA . VAL A 1 204 ? 11.489 -7.032 -10.063 1.00 97.19 204 VAL A CA 1
ATOM 1561 C C . VAL A 1 204 ? 11.467 -8.002 -11.244 1.00 97.19 204 VAL A C 1
ATOM 1563 O O . VAL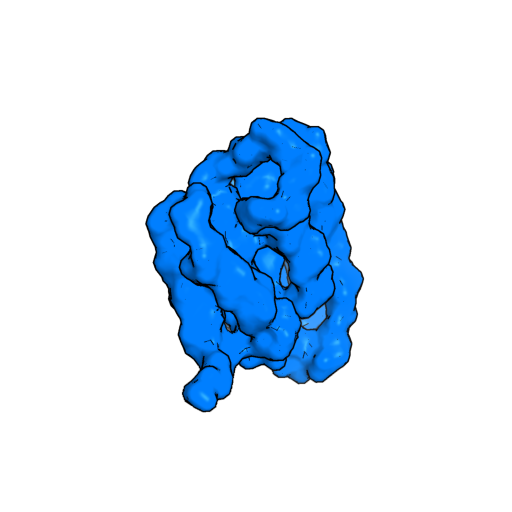 A 1 204 ? 10.562 -8.833 -11.333 1.00 97.19 204 VAL A O 1
ATOM 1566 N N . LEU A 1 205 ? 12.461 -7.919 -12.135 1.00 96.94 205 LEU A N 1
ATOM 1567 C CA . LEU A 1 205 ? 12.580 -8.809 -13.284 1.00 96.94 205 LEU A CA 1
ATOM 1568 C C . LEU A 1 205 ? 12.664 -10.265 -12.824 1.00 96.94 205 LEU A C 1
ATOM 1570 O O . LEU A 1 205 ? 11.858 -11.074 -13.270 1.00 96.94 205 LEU A O 1
ATOM 1574 N N . PHE A 1 206 ? 13.560 -10.604 -11.897 1.00 95.62 206 PHE A N 1
ATOM 1575 C CA . PHE A 1 206 ? 13.709 -11.984 -11.428 1.00 95.62 206 PHE A CA 1
ATOM 1576 C C . PHE A 1 206 ? 12.508 -12.489 -10.621 1.00 95.62 206 PHE A C 1
ATOM 1578 O O . PHE A 1 206 ? 12.100 -13.638 -10.793 1.00 95.62 206 PHE A O 1
ATOM 1585 N N . GLU A 1 207 ? 11.870 -11.642 -9.810 1.00 94.38 207 GLU A N 1
ATOM 1586 C CA . GLU A 1 207 ? 10.626 -12.009 -9.118 1.00 94.38 207 GLU A CA 1
ATOM 1587 C C . GLU A 1 207 ? 9.475 -12.325 -10.080 1.00 94.38 207 GLU A C 1
ATOM 1589 O O . GLU A 1 207 ? 8.578 -13.100 -9.740 1.00 94.38 207 GLU A O 1
ATOM 1594 N N . SER A 1 208 ? 9.516 -11.773 -11.295 1.00 95.00 208 SER A N 1
ATOM 1595 C CA . SER A 1 208 ? 8.541 -12.053 -12.349 1.00 95.00 208 SER A CA 1
ATOM 1596 C C . SER A 1 208 ? 8.774 -13.376 -13.092 1.00 95.00 208 SER A C 1
ATOM 1598 O O . SER A 1 208 ? 8.010 -13.681 -14.003 1.00 95.00 208 SER A O 1
ATOM 1600 N N . LYS A 1 209 ? 9.802 -14.161 -12.726 1.00 94.44 209 LYS A N 1
ATOM 1601 C CA . LYS A 1 209 ? 10.151 -15.457 -13.343 1.00 94.44 209 LYS A CA 1
ATOM 1602 C C . LYS A 1 209 ? 10.319 -15.361 -14.875 1.00 94.44 209 LYS A C 1
ATOM 1604 O O . LYS A 1 209 ? 9.499 -15.907 -15.618 1.00 94.44 209 LYS A O 1
ATOM 1609 N N . PRO A 1 210 ? 11.341 -14.636 -15.366 1.00 91.75 210 PRO A N 1
ATOM 1610 C CA . PRO A 1 210 ? 11.605 -14.523 -16.796 1.00 91.75 210 PRO A CA 1
ATOM 1611 C C . PRO A 1 210 ? 11.987 -15.892 -17.369 1.00 91.75 210 PRO A C 1
ATOM 1613 O O . PRO A 1 210 ? 12.501 -16.751 -16.650 1.00 91.75 210 PRO A O 1
ATOM 1616 N N . SER A 1 211 ? 11.719 -16.103 -18.658 1.00 88.12 211 SER A N 1
ATOM 1617 C CA . SER A 1 211 ? 12.212 -17.290 -19.360 1.00 88.12 211 SER A CA 1
ATOM 1618 C C . SER A 1 211 ? 13.742 -17.300 -19.366 1.00 88.12 211 SER A C 1
ATOM 1620 O O . SER A 1 211 ? 14.355 -16.240 -19.507 1.00 88.12 211 SER A O 1
ATOM 1622 N N . VAL A 1 212 ? 14.320 -18.492 -19.207 1.00 66.75 212 VAL A N 1
ATOM 1623 C CA . VAL A 1 212 ? 15.761 -18.746 -19.366 1.00 66.75 212 VAL A CA 1
ATOM 1624 C C . VAL A 1 212 ? 16.155 -18.608 -20.830 1.00 66.75 212 VAL A C 1
ATOM 1626 O O . VAL A 1 212 ? 15.370 -19.090 -21.679 1.00 66.75 212 VAL A O 1
#

Solvent-accessible surface area (backbone atoms only — not comparable to full-atom values): 11366 Å² total; per-residue (Å²): 138,50,80,88,38,67,70,57,36,52,52,45,49,68,51,51,25,73,72,28,44,58,66,48,58,50,50,52,50,52,36,43,73,71,63,75,41,55,72,68,58,42,52,56,34,46,58,47,25,63,67,48,29,62,52,44,74,66,42,43,48,53,37,47,55,53,42,72,30,75,74,27,74,78,37,65,72,59,29,51,53,40,39,43,44,35,14,41,33,46,26,53,27,50,69,78,34,93,81,56,68,65,69,80,45,46,70,51,52,52,51,29,52,52,18,58,77,69,66,35,60,72,52,35,48,51,33,32,51,19,44,16,49,25,25,47,73,82,42,48,73,66,39,50,65,49,30,80,92,66,52,95,59,95,72,77,70,57,67,67,50,33,42,44,27,48,59,23,43,44,49,24,15,69,77,45,24,84,75,38,40,65,58,23,49,53,45,46,68,43,79,88,54,58,68,67,52,24,52,52,19,43,51,42,29,58,69,30,63,67,84,131

Foldseek 3Di:
DCLPPVVVVLVCLQCLLQVQELVQLVVLLVCVVVVSDDPVSSLNSLLSNLVRHQQDPSSLVSLLCSLPDPVCVVPVVSNLSSLLSSLLSLLRHCVVDVDRDPVSCVVLLVQCVVCVVVVVLVSVLSSLSSLLSNLDPSCLVSLQCQAPPSDPDPPNRPPSSNLSSLSSNQSVLQPCVVVLQVVLVVQLPPPVDDPSSNVSSVVSNVSSPDDD

Organism: NCBI:txid109666

InterPro domains:
  IPR001747 Vitellogenin, N-terminal [PF01347] (2-211)
  IPR001747 Vitellogenin, N-terminal [PS51211] (1-212)
  IPR011030 Lipovitellin-phosvitin complex, superhelical domain [G3DSA:1.25.10.20] (1-212)
  IPR011030 Lipovitellin-phosvitin complex, superhelical domain [SSF48431] (1-211)
  IPR050733 Vitellogenin/Apolipophorin [PTHR23345] (1-212)

Radius of gyration: 18.99 Å; Cα contacts (8 Å, |Δi|>4): 262; chains: 1; bounding box: 44×38×54 Å

Secondary structure (DSSP, 8-state):
--TT-HHHHHHHHHHGGGG-SHHHHHHHHHHHHTT-S-HHHHHHHHHHHHHHSPP-HHHHHHHHHHHTSHHHHT-HHHHHHHHHHHHHHHHHHHHH-SS--GGGGHHHHHHHHHHHHHT-HHHHHHHHHHHHHHT-GGGHHHHHTTSTTS--SS-PPPHHHHHHHHHTTHHHHTT-HHHHHHHHHHHHH-TTS-HHHHHHHHHHHHHT----

Sequence (212 aa):
QFKDKPVYRRWLLDALPAVGTPVILKFIKEKFLAGELTNPEFIQALVVALQMVTADLETIQLTASLAMHKKMDTIPALREVVMLGYGSMIAKYCVAVPTCPAEVLKPIQDIAAEAISKNDIPQITLALKVLGNAGHPASLKTIMKLLPGLRTADNSLPLRVQVDAILALRNIAKKEHKLVQPVALQLVLDRALHPEVRMVACIVLFESKPSV